Protein AF-A0A9D5UQN7-F1 (afdb_monomer)

Radius of gyration: 23.04 Å; Cα contacts (8 Å, |Δi|>4): 144; chains: 1; bounding box: 51×46×62 Å

Solvent-accessible surface area (backbone atoms only — not comparable to full-atom values): 11887 Å² total; per-residue (Å²): 112,70,65,61,55,50,52,52,53,60,74,71,47,85,71,94,65,58,68,69,58,52,49,49,53,50,51,52,49,52,50,53,48,49,49,49,45,48,69,44,52,60,46,52,75,45,35,59,70,60,66,56,68,44,77,77,35,54,65,56,48,54,38,29,61,76,12,62,46,58,54,50,99,79,76,68,64,64,52,64,35,55,68,77,40,61,60,72,91,49,73,66,30,56,51,48,25,50,51,46,47,64,52,51,50,47,49,52,52,49,38,58,76,69,52,72,42,82,44,70,72,55,38,58,80,47,38,39,64,54,50,51,54,53,52,50,55,36,50,77,53,57,23,46,43,55,39,74,79,56,38,74,92,75,54,68,55,89,82,44,56,72,70,55,37,54,50,51,51,49,33,70,74,65,64,84,56,37,58,61,76,77,57,61,52,68,44,37,83,72,62,68,81,77,79,66,96,75,82,69,86,129

Mean predicted aligned error: 6.55 Å

Sequence (202 aa):
MIFLKRLWAILWKPSPLALGTLLIVGFGGAFIFFLLFHFGFMTATNKMEICISCHEMSAVYKEYQESIHYTNRTGVRATCADCHVPHGKDIGDYIDKFIAKAKVGTKDIYHHLMGTYPTTEKFETVRYRLAQGILEEMRHRDSKECRFCHNFEAMNLEKQEKSAVNKHKRAMEKGDKTCVDCHSGIAHKLPDEPESSDGKTE

Foldseek 3Di:
DVVVVVVVCVVPDDDPDDPVVVCCCVVVVVVVCCCCCVVPVLVVCLDQCNQVVAPLCVQLVVLLCVFCQNDHPPPHHDGPCLQQAQDDDDPVSVVSNVVCCVPVVVVVVVCRVVCQQVDNVSSLVCVQVVLVVSLVVCVVVLVVSCCVPVPLVPDDLVPDDPVVSVVSVCCVVPVPDGPCVPPPQRRHDNRDDPDPPPPDDD

Secondary structure (DSSP, 8-state):
-HHHHHHHHHHTSPPSS-HHHHHHHHHHHHHHHHHIIIIIIIHHTTSHHHHTSSGGGHHHHHHHHHSTTTS-TT-----HHHHHS---SSHHHHHHHHHHIIIIIHHHHHHHHTTSS-SHHHHHHHHHHHHHHHHHHHHHTTTHHHHHHS-GGG--GGGS-HHHHHHHHHHHHH----GGGTSTTSSSPPPPPPPPTT----

pLDDT: mean 90.91, std 9.42, range [34.53, 97.5]

Structure (mmCIF, N/CA/C/O backbone):
data_AF-A0A9D5UQN7-F1
#
_entry.id   AF-A0A9D5UQN7-F1
#
loop_
_atom_site.group_PDB
_atom_site.id
_atom_site.type_symbol
_atom_site.label_atom_id
_atom_site.label_alt_id
_atom_site.label_comp_id
_atom_site.label_asym_id
_atom_site.label_entity_id
_atom_site.label_seq_id
_atom_site.pdbx_PDB_ins_code
_atom_site.Cartn_x
_atom_site.Cartn_y
_atom_site.Cartn_z
_atom_site.occupancy
_atom_site.B_iso_or_equiv
_atom_site.auth_seq_id
_atom_site.auth_comp_id
_atom_site.auth_asym_id
_atom_site.auth_atom_id
_atom_site.pdbx_PDB_model_num
ATOM 1 N N . MET A 1 1 ? 10.760 21.286 -34.232 1.00 62.75 1 MET A N 1
ATOM 2 C CA . MET A 1 1 ? 10.063 20.345 -35.151 1.00 62.75 1 MET A CA 1
ATOM 3 C C . MET A 1 1 ? 10.993 19.488 -36.019 1.00 62.75 1 MET A C 1
ATOM 5 O O . MET A 1 1 ? 10.740 18.296 -36.120 1.00 62.75 1 MET A O 1
ATOM 9 N N . ILE A 1 2 ? 12.057 20.028 -36.632 1.00 80.75 2 ILE A N 1
ATOM 10 C CA . ILE A 1 2 ? 12.967 19.258 -37.519 1.00 80.75 2 ILE A CA 1
ATOM 11 C C . ILE A 1 2 ? 13.671 18.098 -36.788 1.00 80.75 2 ILE A C 1
ATOM 13 O O . ILE A 1 2 ? 13.783 17.005 -37.333 1.00 80.75 2 ILE A O 1
ATOM 17 N N . PHE A 1 3 ? 14.085 18.312 -35.537 1.00 82.88 3 PHE A N 1
ATOM 18 C CA . PHE A 1 3 ? 14.740 17.293 -34.709 1.00 82.88 3 PHE A CA 1
ATOM 19 C C . PHE A 1 3 ? 13.840 16.072 -34.435 1.00 82.88 3 PHE A C 1
ATOM 21 O O . PHE A 1 3 ? 14.254 14.943 -34.672 1.00 82.88 3 PHE A O 1
ATOM 28 N N . LEU A 1 4 ? 12.576 16.300 -34.056 1.00 87.75 4 LEU A N 1
ATOM 29 C CA . LEU A 1 4 ? 11.579 15.241 -33.835 1.00 87.75 4 LEU A CA 1
ATOM 30 C C . LEU A 1 4 ? 11.291 14.440 -35.115 1.00 87.75 4 LEU A C 1
ATOM 32 O O . LEU A 1 4 ? 11.241 13.215 -35.072 1.00 87.75 4 LEU A O 1
ATOM 36 N N . LYS A 1 5 ? 11.174 15.116 -36.270 1.00 85.06 5 LYS A N 1
ATOM 37 C CA . LYS A 1 5 ? 10.981 14.449 -37.571 1.00 85.06 5 LYS A CA 1
ATOM 38 C C . LYS A 1 5 ? 12.181 13.579 -37.966 1.00 85.06 5 LYS A C 1
ATOM 40 O O . LYS A 1 5 ? 11.990 12.489 -38.496 1.00 85.06 5 LYS A O 1
ATOM 45 N N . ARG A 1 6 ? 13.411 14.035 -37.693 1.00 85.62 6 ARG A N 1
ATOM 46 C CA . ARG A 1 6 ? 14.638 13.258 -37.946 1.00 85.62 6 ARG A CA 1
ATOM 47 C C . ARG A 1 6 ? 14.743 12.039 -37.033 1.00 85.62 6 ARG A C 1
ATOM 49 O O . ARG A 1 6 ? 15.055 10.962 -37.524 1.00 85.62 6 ARG A O 1
ATOM 56 N N . LEU A 1 7 ? 14.440 12.189 -35.744 1.00 86.06 7 LEU A N 1
ATOM 57 C CA . LEU A 1 7 ? 14.442 11.076 -34.792 1.00 86.06 7 LEU A CA 1
ATOM 58 C C . LEU A 1 7 ? 13.412 10.004 -35.184 1.00 86.06 7 LEU A C 1
ATOM 60 O O . LEU A 1 7 ? 13.732 8.820 -35.217 1.00 86.06 7 LEU A O 1
ATOM 64 N N . TRP A 1 8 ? 12.206 10.432 -35.569 1.00 86.94 8 TRP A N 1
ATOM 65 C CA . TRP A 1 8 ? 11.150 9.546 -36.061 1.00 86.94 8 TRP A CA 1
ATOM 66 C C . TRP A 1 8 ? 11.577 8.773 -37.316 1.00 86.94 8 TRP A C 1
ATOM 68 O O . TRP A 1 8 ? 11.405 7.559 -37.386 1.00 86.94 8 TRP A O 1
ATOM 78 N N . ALA A 1 9 ? 12.199 9.455 -38.284 1.00 86.19 9 ALA A N 1
ATOM 79 C CA . ALA A 1 9 ? 12.702 8.821 -39.501 1.00 86.19 9 ALA A CA 1
ATOM 80 C C . ALA A 1 9 ? 13.827 7.807 -39.230 1.00 86.19 9 ALA A C 1
ATOM 82 O O . ALA A 1 9 ? 13.899 6.788 -39.910 1.00 86.19 9 ALA A O 1
ATOM 83 N N . ILE A 1 10 ? 14.691 8.061 -38.241 1.00 84.31 10 ILE A N 1
ATOM 84 C CA . ILE A 1 10 ? 15.755 7.130 -37.836 1.00 84.31 10 ILE A CA 1
ATOM 85 C C . ILE A 1 10 ? 15.163 5.873 -37.187 1.00 84.31 10 ILE A C 1
ATOM 87 O O . ILE A 1 10 ? 15.597 4.772 -37.510 1.00 84.31 10 ILE A O 1
ATOM 91 N N . LEU A 1 11 ? 14.158 6.026 -36.319 1.00 84.56 11 LEU A N 1
ATOM 92 C CA . LEU A 1 11 ? 13.532 4.913 -35.593 1.00 84.56 11 LEU A CA 1
ATOM 93 C C . LEU A 1 11 ? 12.766 3.940 -36.501 1.00 84.56 11 LEU A C 1
ATOM 95 O O . LEU A 1 11 ? 12.709 2.752 -36.205 1.00 84.56 11 LEU A O 1
ATOM 99 N N . TRP A 1 12 ? 12.186 4.437 -37.594 1.00 86.06 12 TRP A N 1
ATOM 100 C CA . TRP A 1 12 ? 11.375 3.637 -38.522 1.00 86.06 12 TRP A CA 1
ATOM 101 C C . TRP A 1 12 ? 12.142 3.168 -39.766 1.00 86.06 12 TRP A C 1
ATOM 103 O O . TRP A 1 12 ? 11.584 2.460 -40.606 1.00 86.06 12 TRP A O 1
ATOM 113 N N . LYS A 1 13 ? 13.418 3.546 -39.915 1.00 87.62 13 LYS A N 1
ATOM 114 C CA . LYS A 1 13 ? 14.256 3.064 -41.017 1.00 87.62 13 LYS A CA 1
ATOM 115 C C . LYS A 1 13 ? 14.651 1.602 -40.752 1.00 87.62 13 LYS A C 1
ATOM 117 O O . LYS A 1 13 ? 15.135 1.310 -39.659 1.00 87.62 13 LYS A O 1
ATOM 122 N N . PRO A 1 14 ? 14.498 0.683 -41.725 1.00 80.56 14 PRO A N 1
ATOM 123 C CA . PRO A 1 14 ? 14.884 -0.712 -41.540 1.00 80.56 14 PRO A CA 1
ATOM 124 C C . PRO A 1 14 ? 16.374 -0.823 -41.201 1.00 80.56 14 PRO A C 1
ATOM 126 O O . PRO A 1 14 ? 17.223 -0.173 -41.818 1.00 80.56 14 PRO A O 1
ATOM 129 N N . SER A 1 15 ? 16.675 -1.638 -40.192 1.00 83.00 15 SER A N 1
ATOM 130 C CA . SER A 1 15 ? 18.043 -1.867 -39.736 1.00 83.00 15 SER A CA 1
ATOM 131 C C . SER A 1 15 ? 18.804 -2.753 -40.729 1.00 83.00 15 SER A C 1
ATOM 133 O O . SER A 1 15 ? 18.226 -3.709 -41.245 1.00 83.00 15 SER A O 1
ATOM 135 N N . PRO A 1 16 ? 20.101 -2.494 -40.972 1.00 86.06 16 PRO A N 1
ATOM 136 C CA . PRO A 1 16 ? 20.943 -3.383 -41.770 1.00 86.06 16 PRO A CA 1
ATOM 137 C C . PRO A 1 16 ? 21.382 -4.654 -41.012 1.00 86.06 16 PRO A C 1
ATOM 139 O O . PRO A 1 16 ? 22.101 -5.475 -41.575 1.00 86.06 16 PRO A O 1
ATOM 142 N N . LEU A 1 17 ? 21.014 -4.813 -39.734 1.00 87.38 17 LEU A N 1
ATOM 143 C CA . LEU A 1 17 ? 21.412 -5.955 -38.903 1.00 87.38 17 LEU A CA 1
ATOM 144 C C . LEU A 1 17 ? 20.606 -7.222 -39.228 1.00 87.38 17 LEU A C 1
ATOM 146 O O . LEU A 1 17 ? 19.430 -7.155 -39.581 1.00 87.38 17 LEU A O 1
ATOM 150 N N . ALA A 1 18 ? 21.223 -8.391 -39.026 1.00 90.50 18 ALA A N 1
ATOM 151 C CA . ALA A 1 18 ? 20.535 -9.673 -39.140 1.00 90.50 18 ALA A CA 1
ATOM 152 C C . ALA A 1 18 ? 19.365 -9.766 -38.142 1.00 90.50 18 ALA A C 1
ATOM 154 O O . ALA A 1 18 ? 19.490 -9.372 -36.979 1.00 90.50 18 ALA A O 1
ATOM 155 N N . LEU A 1 19 ? 18.242 -10.351 -38.577 1.00 89.75 19 LEU A N 1
ATOM 156 C CA . LEU A 1 19 ? 17.030 -10.488 -37.758 1.00 89.75 19 LEU A CA 1
ATOM 157 C C . LEU A 1 19 ? 17.302 -11.199 -36.422 1.00 89.75 19 LEU A C 1
ATOM 159 O O . LEU A 1 19 ? 16.810 -10.762 -35.386 1.00 89.75 19 LEU A O 1
ATOM 163 N N . GLY A 1 20 ? 18.139 -12.242 -36.424 1.00 90.62 20 GLY A N 1
ATOM 164 C CA . GLY A 1 20 ? 18.536 -12.945 -35.199 1.00 90.62 20 GLY A CA 1
ATOM 165 C C . GLY A 1 20 ? 19.235 -12.031 -34.187 1.00 90.62 20 GLY A C 1
ATOM 166 O O . GLY A 1 20 ? 18.908 -12.063 -33.005 1.00 90.62 20 GLY A O 1
ATOM 167 N N . THR A 1 21 ? 20.130 -11.149 -34.645 1.00 91.94 21 THR A N 1
ATOM 168 C CA . THR A 1 21 ? 20.800 -10.160 -33.786 1.00 91.94 21 THR A CA 1
ATOM 169 C C . THR A 1 21 ? 19.799 -9.170 -33.194 1.00 91.94 21 THR A C 1
ATOM 171 O O . THR A 1 21 ? 19.862 -8.884 -32.001 1.00 91.94 21 THR A O 1
ATOM 174 N N . LEU A 1 22 ? 18.850 -8.677 -33.998 1.00 91.44 22 LEU A N 1
ATOM 175 C CA . LEU A 1 22 ? 17.807 -7.758 -33.528 1.00 91.44 22 LEU A CA 1
ATOM 176 C C . LEU A 1 22 ? 16.914 -8.402 -32.463 1.00 91.44 22 LEU A C 1
ATOM 178 O O . LEU A 1 22 ? 16.615 -7.765 -31.456 1.00 91.44 22 LEU A O 1
ATOM 182 N N . LEU A 1 23 ? 16.531 -9.666 -32.655 1.00 93.88 23 LEU A N 1
ATOM 183 C CA . LEU A 1 23 ? 15.718 -10.405 -31.690 1.00 93.88 23 LEU A CA 1
ATOM 184 C C . LEU A 1 23 ? 16.477 -10.668 -30.386 1.00 93.88 23 LEU A C 1
ATOM 186 O O . LEU A 1 23 ? 15.915 -10.460 -29.316 1.00 93.88 23 LEU A O 1
ATOM 190 N N . ILE A 1 24 ? 17.752 -11.062 -30.458 1.00 95.50 24 ILE A N 1
ATOM 191 C CA . ILE A 1 24 ? 18.578 -11.308 -29.267 1.00 95.50 24 ILE A CA 1
ATOM 192 C C . ILE A 1 24 ? 18.773 -10.017 -28.469 1.00 95.50 24 ILE A C 1
ATOM 194 O O . ILE A 1 24 ? 18.563 -10.009 -27.259 1.00 95.50 24 ILE A O 1
ATOM 198 N N . VAL A 1 25 ? 19.142 -8.919 -29.133 1.00 94.81 25 VAL A N 1
ATOM 199 C CA . VAL A 1 25 ? 19.349 -7.627 -28.463 1.00 94.81 25 VAL A CA 1
ATOM 200 C C . VAL A 1 25 ? 18.032 -7.083 -27.914 1.00 94.81 25 VAL A C 1
ATOM 202 O O . VAL A 1 25 ? 17.994 -6.622 -26.776 1.00 94.81 25 VAL A O 1
ATOM 205 N N . GLY A 1 26 ? 16.945 -7.168 -28.683 1.00 94.62 26 GLY A N 1
ATOM 206 C CA . GLY A 1 26 ? 15.626 -6.703 -28.260 1.00 94.62 26 GLY A CA 1
ATOM 207 C C . GLY A 1 26 ? 15.091 -7.483 -27.062 1.00 94.62 26 GLY A C 1
ATOM 208 O O . GLY A 1 26 ? 14.717 -6.883 -26.056 1.00 94.62 26 GLY A O 1
ATOM 209 N N . PHE A 1 27 ? 15.106 -8.816 -27.130 1.00 96.62 27 PHE A N 1
ATOM 210 C CA . PHE A 1 27 ? 14.635 -9.666 -26.038 1.00 96.62 27 PHE A CA 1
ATOM 211 C C . PHE A 1 27 ? 15.553 -9.584 -24.815 1.00 96.62 27 PHE A C 1
ATOM 213 O O . PHE A 1 27 ? 15.068 -9.437 -23.697 1.00 96.62 27 PHE A O 1
ATOM 220 N N . GLY A 1 28 ? 16.873 -9.604 -25.017 1.00 97.50 28 GLY A N 1
ATOM 221 C CA . GLY A 1 28 ? 17.848 -9.439 -23.939 1.00 97.50 28 GLY A CA 1
ATOM 222 C C . GLY A 1 28 ? 17.700 -8.091 -23.232 1.00 97.50 28 GLY A C 1
ATOM 223 O O . GLY A 1 28 ? 17.658 -8.038 -22.005 1.00 97.50 28 GLY A O 1
ATOM 224 N N . GLY A 1 29 ? 17.532 -7.009 -23.995 1.00 97.31 29 GLY A N 1
ATOM 225 C CA . GLY A 1 29 ? 17.269 -5.676 -23.457 1.00 97.31 29 GLY A CA 1
ATOM 226 C C . GLY A 1 29 ? 15.950 -5.601 -22.687 1.00 97.31 29 GLY A C 1
ATOM 227 O O . GLY A 1 29 ? 15.928 -5.090 -21.569 1.00 97.31 29 GLY A O 1
ATOM 228 N N . ALA A 1 30 ? 14.865 -6.157 -23.235 1.00 96.44 30 ALA A N 1
ATOM 229 C CA . ALA A 1 30 ? 13.566 -6.206 -22.564 1.00 96.44 30 ALA A CA 1
ATOM 230 C C . ALA A 1 30 ? 13.612 -7.025 -21.265 1.00 96.44 30 ALA A C 1
ATOM 232 O O . ALA A 1 30 ? 13.038 -6.616 -20.258 1.00 96.44 30 ALA A O 1
ATOM 233 N N . PHE A 1 31 ? 14.332 -8.147 -21.261 1.00 96.75 31 PHE A N 1
ATOM 234 C CA . PHE A 1 31 ? 14.513 -8.981 -20.078 1.00 96.75 31 PHE A CA 1
ATOM 235 C C . PHE A 1 31 ? 15.307 -8.256 -18.985 1.00 96.75 31 PHE A C 1
ATOM 237 O O . PHE A 1 31 ? 14.865 -8.204 -17.839 1.00 96.75 31 PHE A O 1
ATOM 244 N N . ILE A 1 32 ? 16.434 -7.625 -19.335 1.00 97.06 32 ILE A N 1
ATOM 245 C CA . ILE A 1 32 ? 17.222 -6.816 -18.392 1.00 97.06 32 ILE A CA 1
ATOM 246 C C . ILE A 1 32 ? 16.378 -5.665 -17.841 1.00 97.06 32 ILE A C 1
ATOM 248 O O . ILE A 1 32 ? 16.358 -5.443 -16.630 1.00 97.06 32 ILE A O 1
ATOM 252 N N . PHE A 1 33 ? 15.649 -4.959 -18.708 1.00 96.12 33 PHE A N 1
ATOM 253 C CA . PHE A 1 33 ? 14.737 -3.901 -18.287 1.00 96.12 33 PHE A CA 1
ATOM 254 C C . PHE A 1 33 ? 13.697 -4.429 -17.300 1.00 96.12 33 PHE A C 1
ATOM 256 O O . PHE A 1 33 ? 13.523 -3.839 -16.238 1.00 96.12 33 PHE A O 1
ATOM 263 N N . PHE A 1 34 ? 13.045 -5.552 -17.608 1.00 93.75 34 PHE A N 1
ATOM 264 C CA . PHE A 1 34 ? 12.058 -6.158 -16.723 1.00 93.75 34 PHE A CA 1
ATOM 265 C C . PHE A 1 34 ? 12.657 -6.508 -15.359 1.00 93.75 34 PHE A C 1
ATOM 267 O O . PHE A 1 34 ? 12.051 -6.191 -14.338 1.00 93.75 34 PHE A O 1
ATOM 274 N N . LEU A 1 35 ? 13.859 -7.092 -15.317 1.00 94.69 35 LEU A N 1
ATOM 275 C CA . LEU A 1 35 ? 14.531 -7.411 -14.057 1.00 94.69 35 LEU A CA 1
ATOM 276 C C . LEU A 1 35 ? 14.804 -6.155 -13.222 1.00 94.69 35 LEU A C 1
ATOM 278 O O . LEU A 1 35 ? 14.440 -6.106 -12.047 1.00 94.69 35 LEU A O 1
ATOM 282 N N . LEU A 1 36 ? 15.402 -5.127 -13.829 1.00 95.94 36 LEU A N 1
ATOM 283 C CA . LEU A 1 36 ? 15.716 -3.868 -13.146 1.00 95.94 36 LEU A CA 1
ATOM 284 C C . LEU A 1 36 ? 14.449 -3.138 -12.693 1.00 95.94 36 LEU A C 1
ATOM 286 O O . LEU A 1 36 ? 14.378 -2.622 -11.577 1.00 95.94 36 LEU A O 1
ATOM 290 N N . PHE A 1 37 ? 13.429 -3.113 -13.543 1.00 93.56 37 PHE A N 1
ATOM 291 C CA . PHE A 1 37 ? 12.171 -2.452 -13.250 1.00 93.56 37 PHE A CA 1
ATOM 292 C C . PHE A 1 37 ? 11.393 -3.183 -12.149 1.00 93.56 37 PHE A C 1
ATOM 294 O O . PHE A 1 37 ? 10.953 -2.562 -11.185 1.00 93.56 37 PHE A O 1
ATOM 301 N N . HIS A 1 38 ? 11.243 -4.503 -12.240 1.00 91.00 38 HIS A N 1
ATOM 302 C CA . HIS A 1 38 ? 10.455 -5.271 -11.281 1.00 91.00 38 HIS A CA 1
ATOM 303 C C . HIS A 1 38 ? 11.180 -5.466 -9.940 1.00 91.00 38 HIS A C 1
ATOM 305 O O . HIS A 1 38 ? 10.675 -5.072 -8.883 1.00 91.00 38 HIS A O 1
ATOM 311 N N . PHE A 1 39 ? 12.377 -6.052 -9.968 1.00 90.06 39 PHE A N 1
ATOM 312 C CA . PHE A 1 39 ? 13.119 -6.382 -8.748 1.00 90.06 39 PHE A CA 1
ATOM 313 C C . PHE A 1 39 ? 13.848 -5.174 -8.159 1.00 90.06 39 PHE A C 1
ATOM 315 O O . PHE A 1 39 ? 14.040 -5.110 -6.948 1.00 90.06 39 PHE A O 1
ATOM 322 N N . GLY A 1 40 ? 14.209 -4.190 -8.985 1.00 92.44 40 GLY A N 1
ATOM 323 C CA . GLY A 1 40 ? 14.750 -2.917 -8.516 1.00 92.44 40 GLY A CA 1
ATOM 324 C C . GLY A 1 40 ? 13.636 -1.948 -8.131 1.00 92.44 40 GLY A C 1
ATOM 325 O O . GLY A 1 40 ? 13.328 -1.778 -6.953 1.00 92.44 40 GLY A O 1
ATOM 326 N N . PHE A 1 41 ? 13.015 -1.308 -9.122 1.00 92.31 41 PHE A N 1
ATOM 327 C CA . PHE A 1 41 ? 12.115 -0.170 -8.900 1.00 92.31 41 PHE A CA 1
ATOM 328 C C . PHE A 1 41 ? 10.798 -0.538 -8.189 1.00 92.31 41 PHE A C 1
ATOM 330 O O . PHE A 1 41 ? 10.459 0.040 -7.152 1.00 92.31 41 PHE A O 1
ATOM 337 N N . MET A 1 42 ? 10.051 -1.518 -8.701 1.00 92.00 42 MET A N 1
ATOM 338 C CA . MET A 1 42 ? 8.731 -1.881 -8.160 1.00 92.00 42 MET A CA 1
ATOM 339 C C . MET A 1 42 ? 8.811 -2.489 -6.757 1.00 92.00 42 MET A C 1
ATOM 341 O O . MET A 1 42 ? 7.872 -2.350 -5.972 1.00 92.00 42 MET A O 1
ATOM 345 N N . THR A 1 43 ? 9.917 -3.162 -6.441 1.00 91.31 43 THR A N 1
ATOM 346 C CA . THR A 1 43 ? 10.162 -3.722 -5.107 1.00 91.31 43 THR A CA 1
ATOM 347 C C . THR A 1 43 ? 10.669 -2.651 -4.144 1.00 91.31 43 THR A C 1
ATOM 349 O O . THR A 1 43 ? 10.185 -2.577 -3.019 1.00 91.31 43 THR A O 1
ATOM 352 N N . ALA A 1 44 ? 11.580 -1.768 -4.573 1.00 93.12 44 ALA A N 1
ATOM 353 C CA . ALA A 1 44 ? 12.071 -0.675 -3.733 1.00 93.12 44 ALA A CA 1
ATOM 354 C C . ALA A 1 44 ? 10.945 0.273 -3.294 1.00 93.12 44 ALA A C 1
ATOM 356 O O . ALA A 1 44 ? 10.848 0.605 -2.119 1.00 93.12 44 ALA A O 1
ATOM 357 N N . THR A 1 45 ? 10.043 0.637 -4.208 1.00 93.38 45 THR A N 1
ATOM 358 C CA . THR A 1 45 ? 8.897 1.526 -3.924 1.00 93.38 45 THR A CA 1
ATOM 359 C C . THR A 1 45 ? 7.773 0.872 -3.109 1.00 93.38 45 THR A C 1
ATOM 361 O O . THR A 1 45 ? 6.742 1.499 -2.881 1.00 93.38 45 THR A O 1
ATOM 364 N N . ASN A 1 46 ? 7.923 -0.393 -2.709 1.00 94.31 46 ASN A N 1
ATOM 365 C CA . ASN A 1 46 ? 7.042 -1.077 -1.757 1.00 94.31 46 ASN A CA 1
ATOM 366 C C . ASN A 1 46 ? 7.638 -1.147 -0.347 1.00 94.31 46 ASN A C 1
ATOM 368 O O . ASN A 1 46 ? 6.972 -1.615 0.571 1.00 94.31 46 ASN A O 1
ATOM 372 N N . LYS A 1 47 ? 8.899 -0.746 -0.175 1.00 95.00 47 LYS A N 1
ATOM 373 C CA . LYS A 1 47 ? 9.569 -0.857 1.112 1.00 95.00 47 LYS A CA 1
ATOM 374 C C . LYS A 1 47 ? 9.024 0.164 2.104 1.00 95.00 47 LYS A C 1
ATOM 376 O O . LYS A 1 47 ? 8.739 1.307 1.742 1.00 95.00 47 LYS A O 1
ATOM 381 N N . MET A 1 48 ? 8.954 -0.256 3.363 1.00 94.88 48 MET A N 1
ATOM 382 C CA . MET A 1 48 ? 8.485 0.552 4.485 1.00 94.88 48 MET A CA 1
ATOM 383 C C . MET A 1 48 ? 9.208 1.903 4.555 1.00 94.88 48 MET A C 1
ATOM 385 O O . MET A 1 48 ? 8.560 2.926 4.742 1.00 94.88 48 MET A O 1
ATOM 389 N N . GLU A 1 49 ? 10.525 1.918 4.331 1.00 95.25 49 GLU A N 1
ATOM 390 C CA . GLU A 1 49 ? 11.378 3.109 4.407 1.00 95.25 49 GLU A CA 1
ATOM 391 C C . GLU A 1 49 ? 10.998 4.181 3.381 1.00 95.25 49 GLU A C 1
ATOM 393 O O . GLU A 1 49 ? 11.121 5.367 3.671 1.00 95.25 49 GLU A O 1
ATOM 398 N N . ILE A 1 50 ? 10.511 3.777 2.202 1.00 94.19 50 ILE A N 1
ATOM 399 C CA . ILE A 1 50 ? 10.017 4.711 1.183 1.00 94.19 50 ILE A CA 1
ATOM 400 C C . ILE A 1 50 ? 8.639 5.240 1.572 1.00 94.19 50 ILE A C 1
ATOM 402 O O . ILE A 1 50 ? 8.358 6.417 1.384 1.00 94.19 50 ILE A O 1
ATOM 406 N N . CYS A 1 51 ? 7.777 4.401 2.150 1.00 94.81 51 CYS A N 1
ATOM 407 C CA . CYS A 1 51 ? 6.465 4.853 2.602 1.00 94.81 51 CYS A CA 1
ATOM 408 C C . CYS A 1 51 ? 6.576 5.915 3.706 1.00 94.81 51 CYS A C 1
ATOM 410 O O . CYS A 1 51 ? 5.787 6.845 3.710 1.00 94.81 51 CYS A O 1
ATOM 412 N N . ILE A 1 52 ? 7.557 5.829 4.610 1.00 95.69 52 ILE A N 1
ATOM 413 C CA . ILE A 1 52 ? 7.719 6.793 5.722 1.00 95.69 52 ILE A CA 1
ATOM 414 C C . ILE A 1 52 ? 8.763 7.877 5.472 1.00 95.69 52 ILE A C 1
ATOM 416 O O . ILE A 1 52 ? 9.100 8.616 6.395 1.00 95.69 52 ILE A O 1
ATOM 420 N N . SER A 1 53 ? 9.298 7.991 4.254 1.00 94.81 53 SER A N 1
ATOM 421 C CA . SER A 1 53 ? 10.322 9.001 3.968 1.00 94.81 53 SER A CA 1
ATOM 422 C C . SER A 1 53 ? 9.774 10.431 3.944 1.00 94.81 53 SER A C 1
ATOM 424 O O . SER A 1 53 ? 10.550 11.379 4.021 1.00 94.81 53 SER A O 1
ATOM 426 N N . CYS A 1 54 ? 8.455 10.593 3.824 1.00 94.25 54 CYS A N 1
ATOM 427 C CA . CYS A 1 54 ? 7.773 11.884 3.776 1.00 94.25 54 CYS A CA 1
ATOM 428 C C . CYS A 1 54 ? 7.115 12.204 5.129 1.00 94.25 54 CYS A C 1
ATOM 430 O O . CYS A 1 54 ? 6.579 11.318 5.801 1.00 94.25 54 CYS A O 1
ATOM 432 N N . HIS A 1 55 ? 7.138 13.475 5.544 1.00 94.06 55 HIS A N 1
ATOM 433 C CA . HIS A 1 55 ? 6.669 13.889 6.874 1.00 94.06 55 HIS A CA 1
ATOM 434 C C . HIS A 1 55 ? 5.158 13.708 7.058 1.00 94.06 55 HIS A C 1
ATOM 436 O O . HIS A 1 55 ? 4.707 13.513 8.189 1.00 94.06 55 HIS A O 1
ATOM 442 N N . GLU A 1 56 ? 4.382 13.705 5.971 1.00 94.31 56 GLU A N 1
ATOM 443 C CA . GLU A 1 56 ? 2.937 13.463 5.969 1.00 94.31 56 GLU A CA 1
ATOM 444 C C . GLU A 1 56 ? 2.587 12.092 6.566 1.00 94.31 56 GLU A C 1
ATOM 446 O O . GLU A 1 56 ? 1.532 11.929 7.175 1.00 94.31 56 GLU A O 1
ATOM 451 N N . MET A 1 57 ? 3.490 11.113 6.452 1.00 95.06 57 MET A N 1
ATOM 452 C CA . MET A 1 57 ? 3.267 9.748 6.936 1.00 95.06 57 MET A CA 1
ATOM 453 C C . MET A 1 57 ? 3.623 9.561 8.417 1.00 95.06 57 MET A C 1
ATOM 455 O O . MET A 1 57 ? 3.373 8.502 8.989 1.00 95.06 57 MET A O 1
ATOM 459 N N . SER A 1 58 ? 4.175 10.581 9.079 1.00 92.88 58 SER A N 1
ATOM 460 C CA . SER A 1 58 ? 4.666 10.473 10.460 1.00 92.88 58 SER A CA 1
ATOM 461 C C . SER A 1 58 ? 3.573 10.147 11.486 1.00 92.88 58 SER A C 1
ATOM 463 O O . SER A 1 58 ? 3.805 9.340 12.386 1.00 92.88 58 SER A O 1
ATOM 465 N N . ALA A 1 59 ? 2.384 10.745 11.357 1.00 92.75 59 ALA A N 1
ATOM 466 C CA . ALA A 1 59 ? 1.268 10.510 12.273 1.00 92.75 59 ALA A CA 1
ATOM 467 C C . ALA A 1 59 ? 0.688 9.100 12.094 1.00 92.75 59 ALA A C 1
ATOM 469 O O . ALA A 1 59 ? 0.605 8.337 13.054 1.00 92.75 59 ALA A O 1
ATOM 470 N N . VAL A 1 60 ? 0.387 8.717 10.850 1.00 95.06 60 VAL A N 1
ATOM 471 C CA . VAL A 1 60 ? -0.153 7.387 10.524 1.00 95.06 60 VAL A CA 1
ATOM 472 C C . VAL A 1 60 ? 0.846 6.267 10.819 1.00 95.06 60 VAL A C 1
ATOM 474 O O . VAL A 1 60 ? 0.438 5.174 11.209 1.00 95.06 60 VAL A O 1
ATOM 477 N N . TYR A 1 61 ? 2.153 6.528 10.706 1.00 96.38 61 TYR A N 1
ATOM 478 C CA . TYR A 1 61 ? 3.176 5.552 11.073 1.00 96.38 61 TYR A CA 1
ATOM 479 C C . TYR A 1 61 ? 3.179 5.258 12.575 1.00 96.38 61 TYR A C 1
ATOM 481 O O . TYR A 1 61 ? 3.243 4.091 12.949 1.00 96.38 61 TYR A O 1
ATOM 489 N N . LYS A 1 62 ? 3.049 6.281 13.432 1.00 96.19 62 LYS A N 1
ATOM 490 C CA . LYS A 1 62 ? 2.943 6.078 14.888 1.00 96.19 62 LYS A CA 1
ATOM 491 C C . LYS A 1 62 ? 1.744 5.205 15.245 1.00 96.19 62 LYS A C 1
ATOM 493 O O . LYS A 1 62 ? 1.888 4.255 16.000 1.00 96.19 62 LYS A O 1
ATOM 498 N N . GLU A 1 63 ? 0.591 5.473 14.639 1.00 96.12 63 GLU A N 1
ATOM 499 C CA . GLU A 1 63 ? -0.609 4.657 14.854 1.00 96.12 63 GLU A CA 1
ATOM 500 C C . GLU A 1 63 ? -0.411 3.211 14.378 1.00 96.12 63 GLU A C 1
ATOM 502 O O . GLU A 1 63 ? -0.772 2.265 15.077 1.00 96.12 63 GLU A O 1
ATOM 507 N N . TYR A 1 64 ? 0.248 3.016 13.230 1.00 96.94 64 TYR A N 1
ATOM 508 C CA . TYR A 1 64 ? 0.584 1.676 12.753 1.00 96.94 64 TYR A CA 1
ATOM 509 C C . TYR A 1 64 ? 1.483 0.925 13.744 1.00 96.94 64 TYR A C 1
ATOM 511 O O . TYR A 1 64 ? 1.264 -0.268 13.960 1.00 96.94 64 TYR A O 1
ATOM 519 N N . GLN A 1 65 ? 2.441 1.601 14.386 1.00 96.62 65 GLN A N 1
ATOM 520 C CA . GLN A 1 65 ? 3.318 0.990 15.393 1.00 96.62 65 GLN A CA 1
ATOM 521 C C . GLN A 1 65 ? 2.562 0.470 16.624 1.00 96.62 65 GLN A C 1
ATOM 523 O O . GLN A 1 65 ? 3.017 -0.475 17.271 1.00 96.62 65 GLN A O 1
ATOM 528 N N . GLU A 1 66 ? 1.400 1.043 16.926 1.00 95.50 66 G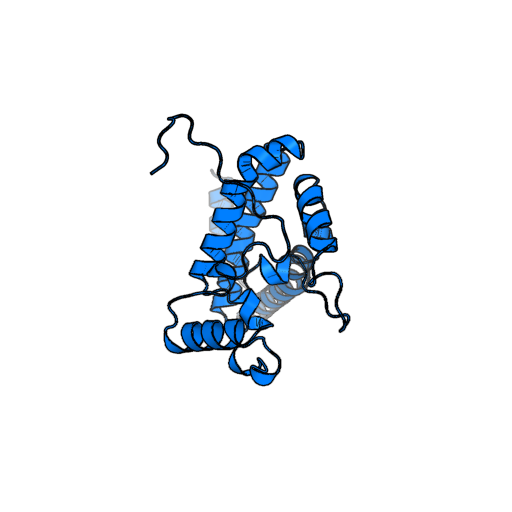LU A N 1
ATOM 529 C CA . GLU A 1 66 ? 0.519 0.604 18.013 1.00 95.50 66 GLU A CA 1
ATOM 530 C C . GLU A 1 66 ? -0.414 -0.547 17.590 1.00 95.50 66 GLU A C 1
ATOM 532 O O . GLU A 1 66 ? -1.073 -1.165 18.426 1.00 95.50 66 GLU A O 1
ATOM 537 N N . SER A 1 67 ? -0.454 -0.881 16.297 1.00 95.50 67 SER A N 1
ATOM 538 C CA . SER A 1 67 ? -1.343 -1.905 15.752 1.00 95.50 67 SER A CA 1
ATOM 539 C C . SER A 1 67 ? -0.808 -3.335 15.899 1.00 95.50 67 SER A C 1
ATOM 541 O O . SER A 1 67 ? 0.399 -3.600 15.961 1.00 95.50 67 SER A O 1
ATOM 543 N N . ILE A 1 68 ? -1.728 -4.301 15.811 1.00 95.00 68 ILE A N 1
ATOM 544 C CA . ILE A 1 68 ? -1.405 -5.738 15.767 1.00 95.00 68 ILE A CA 1
ATOM 545 C C . ILE A 1 68 ? -0.578 -6.131 14.533 1.00 95.00 68 ILE A C 1
ATOM 547 O O . ILE A 1 68 ? 0.100 -7.159 14.538 1.00 95.00 68 ILE A O 1
ATOM 551 N N . HIS A 1 69 ? -0.610 -5.326 13.467 1.00 95.88 69 HIS A N 1
ATOM 552 C CA . HIS A 1 69 ? 0.160 -5.598 12.252 1.00 95.88 69 HIS A CA 1
ATOM 553 C C . HIS A 1 69 ? 1.634 -5.207 12.403 1.00 95.88 69 HIS A C 1
ATOM 555 O O . HIS A 1 69 ? 2.475 -5.736 11.676 1.00 95.88 69 HIS A O 1
ATOM 561 N N . TYR A 1 70 ? 1.957 -4.367 13.394 1.00 96.31 70 TYR A N 1
ATOM 562 C CA . TYR A 1 70 ? 3.330 -4.042 13.762 1.00 96.31 70 TYR A CA 1
ATOM 563 C C . TYR A 1 70 ? 3.880 -4.952 14.865 1.00 96.31 70 TYR A C 1
ATOM 565 O O . TYR A 1 70 ? 4.991 -5.475 14.736 1.00 96.31 70 TYR A O 1
ATOM 573 N N . THR A 1 71 ? 3.115 -5.185 15.936 1.00 94.81 71 THR A N 1
ATOM 574 C CA . THR A 1 71 ? 3.530 -6.061 17.043 1.00 94.81 71 THR A CA 1
ATOM 575 C C . THR A 1 71 ? 2.490 -7.145 17.284 1.00 94.81 71 THR A C 1
ATOM 577 O O . THR A 1 71 ? 1.368 -6.874 17.701 1.00 94.81 71 THR A O 1
ATOM 580 N N . ASN A 1 72 ? 2.875 -8.401 17.062 1.00 94.12 72 ASN A N 1
ATOM 581 C CA . ASN A 1 72 ? 2.021 -9.560 17.307 1.00 94.12 72 ASN A CA 1
ATOM 582 C C . ASN A 1 72 ? 2.814 -10.764 17.806 1.00 94.12 72 ASN A C 1
ATOM 584 O O . ASN A 1 72 ? 4.036 -10.839 17.704 1.00 94.12 72 ASN A O 1
ATOM 588 N N . ARG A 1 73 ? 2.064 -11.758 18.285 1.00 94.56 73 ARG A N 1
ATOM 589 C CA . ARG A 1 73 ? 2.574 -13.009 18.856 1.00 94.56 73 ARG A CA 1
ATOM 590 C C . ARG A 1 73 ? 3.394 -1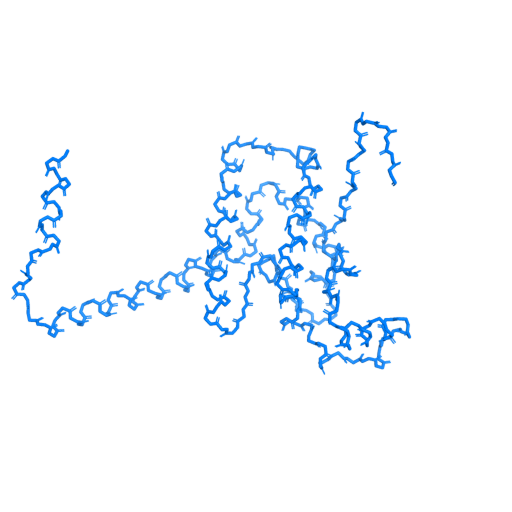3.888 17.901 1.00 94.56 73 ARG A C 1
ATOM 592 O O . ARG A 1 73 ? 4.018 -14.830 18.369 1.00 94.56 73 ARG A O 1
ATOM 599 N N . THR A 1 74 ? 3.335 -13.651 16.589 1.00 93.44 74 THR A N 1
ATOM 600 C CA . THR A 1 74 ? 3.989 -14.503 15.575 1.00 93.44 74 THR A CA 1
ATOM 601 C C . THR A 1 74 ? 5.243 -13.886 14.961 1.00 93.44 74 THR A C 1
ATOM 603 O O . THR A 1 74 ? 5.980 -14.587 14.278 1.00 93.44 74 THR A O 1
ATOM 606 N N . GLY A 1 75 ? 5.494 -12.591 15.184 1.00 93.31 75 GLY A N 1
ATOM 607 C CA . GLY A 1 75 ? 6.645 -11.878 14.617 1.00 93.31 75 GLY A CA 1
ATOM 608 C C . GLY A 1 75 ? 6.534 -11.536 13.124 1.00 93.31 75 GLY A C 1
ATOM 609 O O . GLY A 1 75 ? 7.458 -10.943 12.574 1.00 93.31 75 GLY A O 1
ATOM 610 N N . VAL A 1 76 ? 5.418 -11.867 12.466 1.00 93.94 76 VAL A N 1
ATOM 611 C CA . VAL A 1 76 ? 5.150 -11.509 11.063 1.00 93.94 76 VAL A CA 1
ATOM 612 C C . VAL A 1 76 ? 4.584 -10.096 11.001 1.00 93.94 76 VAL A C 1
ATOM 614 O O . VAL A 1 76 ? 3.624 -9.803 11.704 1.00 93.94 76 VAL A O 1
ATOM 617 N N . ARG A 1 77 ? 5.134 -9.221 10.157 1.00 94.56 77 ARG A N 1
ATOM 618 C CA . ARG A 1 77 ? 4.652 -7.839 10.002 1.00 94.56 77 ARG A CA 1
ATOM 619 C C . ARG A 1 77 ? 4.067 -7.616 8.619 1.00 94.56 77 ARG A C 1
ATOM 621 O O . ARG A 1 77 ? 4.727 -7.933 7.634 1.00 94.56 77 ARG A O 1
ATOM 628 N N . ALA A 1 78 ? 2.874 -7.032 8.572 1.00 95.38 78 ALA A N 1
ATOM 629 C CA . ALA A 1 78 ? 2.312 -6.481 7.345 1.00 95.38 78 ALA A CA 1
ATOM 630 C C . ALA A 1 78 ? 2.708 -5.005 7.259 1.00 95.38 78 ALA A C 1
ATOM 632 O O . ALA A 1 78 ? 2.362 -4.219 8.134 1.00 95.38 78 ALA A O 1
ATOM 633 N N . THR A 1 79 ? 3.464 -4.642 6.233 1.00 95.44 79 THR A N 1
ATOM 634 C CA . THR A 1 79 ? 3.944 -3.281 5.972 1.00 95.44 79 THR A CA 1
ATOM 635 C C . THR A 1 79 ? 2.892 -2.439 5.246 1.00 95.44 79 THR A C 1
ATOM 637 O O . THR A 1 79 ? 1.853 -2.944 4.824 1.00 95.44 79 THR A O 1
ATOM 640 N N . CYS A 1 80 ? 3.164 -1.144 5.042 1.00 95.81 80 CYS A N 1
ATOM 641 C CA . CYS A 1 80 ? 2.254 -0.247 4.320 1.00 95.81 80 CYS A CA 1
ATOM 642 C C . CYS A 1 80 ? 1.813 -0.809 2.963 1.00 95.81 80 CYS A C 1
ATOM 644 O O . CYS A 1 80 ? 0.628 -0.778 2.642 1.00 95.81 80 CYS A O 1
ATOM 646 N N . ALA A 1 81 ? 2.754 -1.335 2.172 1.00 95.31 81 ALA A N 1
ATOM 647 C CA . ALA A 1 81 ? 2.457 -1.837 0.835 1.00 95.31 81 ALA A CA 1
ATOM 648 C C . ALA A 1 81 ? 1.602 -3.111 0.853 1.00 95.31 81 ALA A C 1
ATOM 650 O O . ALA A 1 81 ? 0.849 -3.329 -0.088 1.00 95.31 81 ALA A O 1
ATOM 651 N N . ASP A 1 82 ? 1.667 -3.907 1.922 1.00 95.38 82 ASP A N 1
ATOM 652 C CA . ASP A 1 82 ? 0.867 -5.129 2.046 1.00 95.38 82 ASP A CA 1
ATOM 653 C C . ASP A 1 82 ? -0.630 -4.825 2.206 1.00 95.38 82 ASP A C 1
ATOM 655 O O . ASP A 1 82 ? -1.451 -5.693 1.930 1.00 95.38 82 ASP A O 1
ATOM 659 N N . CYS A 1 83 ? -0.996 -3.601 2.606 1.00 94.50 83 CYS A N 1
ATOM 660 C CA . CYS A 1 83 ? -2.390 -3.164 2.727 1.00 94.50 83 CYS A CA 1
ATOM 661 C C . CYS A 1 83 ? -2.789 -2.105 1.685 1.00 94.50 83 CYS A C 1
ATOM 663 O O . CYS A 1 83 ? -3.920 -2.112 1.210 1.00 94.50 83 CYS A O 1
ATOM 665 N N . HIS A 1 84 ? -1.892 -1.173 1.345 1.00 94.62 84 HIS A N 1
ATOM 666 C CA . HIS A 1 84 ? -2.208 -0.012 0.500 1.00 94.62 84 HIS A CA 1
ATOM 667 C C . HIS A 1 84 ? -1.862 -0.186 -0.982 1.00 94.62 84 HIS A C 1
ATOM 669 O O . HIS A 1 84 ? -2.242 0.660 -1.793 1.00 94.62 84 HIS A O 1
ATOM 675 N N . VAL A 1 85 ? -1.121 -1.231 -1.356 1.00 94.06 85 VAL A N 1
ATOM 676 C CA . VAL A 1 85 ? -0.730 -1.473 -2.747 1.00 94.06 85 VAL A CA 1
ATOM 677 C C . VAL A 1 85 ? -1.356 -2.786 -3.208 1.00 94.06 85 VAL A C 1
ATOM 679 O O . VAL A 1 85 ? -1.073 -3.809 -2.590 1.00 94.06 85 VAL A O 1
ATOM 682 N N . PRO A 1 86 ? -2.114 -2.797 -4.321 1.00 91.94 86 PRO A N 1
ATOM 683 C CA . PRO A 1 86 ? -2.638 -4.032 -4.881 1.00 91.94 86 PRO A CA 1
ATOM 684 C C . PRO A 1 86 ? -1.533 -5.065 -5.083 1.00 91.94 86 PRO A C 1
ATOM 686 O O . PRO A 1 86 ? -0.458 -4.772 -5.619 1.00 91.94 86 PRO A O 1
ATOM 689 N N . HIS A 1 87 ? -1.793 -6.285 -4.630 1.00 87.31 87 HIS A N 1
ATOM 690 C CA . HIS A 1 87 ? -0.923 -7.428 -4.846 1.00 87.31 87 HIS A CA 1
ATOM 691 C C . HIS A 1 87 ? -1.748 -8.708 -4.961 1.00 87.31 87 HIS A C 1
ATOM 693 O O . HIS A 1 87 ? -2.922 -8.769 -4.592 1.00 87.31 87 HIS A O 1
ATOM 699 N N . GLY A 1 88 ? -1.135 -9.722 -5.560 1.00 82.50 88 GLY A N 1
ATOM 700 C CA . GLY A 1 88 ? -1.784 -10.989 -5.828 1.00 82.50 88 GLY A CA 1
ATOM 701 C C . GLY A 1 88 ? -0.967 -11.842 -6.784 1.00 82.50 88 GLY A C 1
ATOM 702 O O . GLY A 1 88 ? 0.222 -11.595 -7.001 1.00 82.50 88 GLY A O 1
ATOM 703 N N . LYS A 1 89 ? -1.600 -12.895 -7.296 1.00 79.62 89 LYS A N 1
ATOM 704 C CA . LYS A 1 89 ? -0.928 -13.943 -8.076 1.00 79.62 89 LYS A CA 1
ATOM 705 C C . LYS A 1 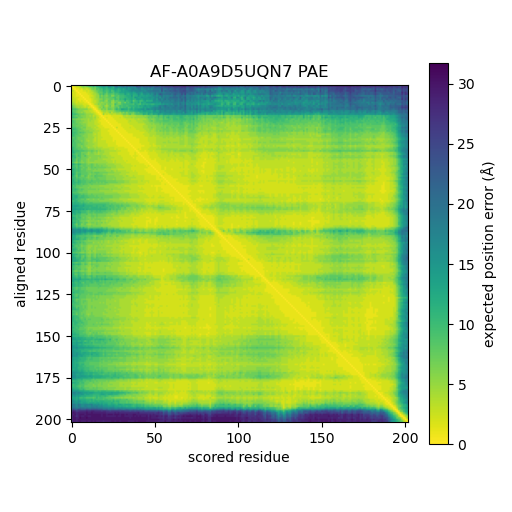89 ? -1.141 -13.784 -9.580 1.00 79.62 89 LYS A C 1
ATOM 707 O O . LYS A 1 89 ? -0.377 -14.358 -10.352 1.00 79.62 89 LYS A O 1
ATOM 712 N N . ASP A 1 90 ? -2.137 -12.997 -9.980 1.00 88.44 90 ASP A N 1
ATOM 713 C CA . ASP A 1 90 ? -2.575 -12.913 -11.367 1.00 88.44 90 ASP A CA 1
ATOM 714 C C . ASP A 1 90 ? -2.003 -11.681 -12.072 1.00 88.44 90 ASP A C 1
ATOM 716 O O . ASP A 1 90 ? -1.631 -10.680 -11.455 1.00 88.44 90 ASP A O 1
ATOM 720 N N . ILE A 1 91 ? -1.974 -11.725 -13.405 1.00 89.69 91 ILE A N 1
ATOM 721 C CA . ILE A 1 91 ? -1.490 -10.602 -14.219 1.00 89.69 91 ILE A CA 1
ATOM 722 C C . ILE A 1 91 ? -2.326 -9.329 -14.016 1.00 89.69 91 ILE A C 1
ATOM 724 O O . ILE A 1 91 ? -1.782 -8.228 -14.079 1.00 89.69 91 ILE A O 1
ATOM 728 N N . GLY A 1 92 ? -3.623 -9.477 -13.722 1.00 90.81 92 GLY A N 1
ATOM 729 C CA . GLY A 1 92 ? -4.508 -8.360 -13.389 1.00 90.81 92 GLY A CA 1
ATOM 730 C C . GLY A 1 92 ? -4.031 -7.603 -12.150 1.00 90.81 92 GLY A C 1
ATOM 731 O O . GLY A 1 92 ? -3.889 -6.388 -12.200 1.00 90.81 92 GLY A O 1
ATOM 732 N N . ASP A 1 93 ? -3.636 -8.319 -11.095 1.00 89.69 93 ASP A N 1
ATOM 733 C CA . ASP A 1 93 ? -3.132 -7.704 -9.858 1.00 89.69 93 ASP A CA 1
ATOM 734 C C . ASP A 1 93 ? -1.832 -6.946 -10.081 1.00 89.69 93 ASP A C 1
ATOM 736 O O . ASP A 1 93 ? -1.583 -5.905 -9.473 1.00 89.69 93 ASP A O 1
ATOM 740 N N . TYR A 1 94 ? -0.985 -7.462 -10.970 1.00 90.56 94 TYR A N 1
ATOM 741 C CA . TYR A 1 94 ? 0.235 -6.772 -11.352 1.00 90.56 94 TYR A CA 1
ATOM 742 C C . TYR A 1 94 ? -0.058 -5.462 -12.099 1.00 90.56 94 TYR A C 1
ATOM 744 O O . TYR A 1 94 ? 0.609 -4.451 -11.859 1.00 90.56 94 TYR A O 1
ATOM 752 N N . ILE A 1 95 ? -1.060 -5.465 -12.982 1.00 91.69 95 ILE A N 1
ATOM 753 C CA . ILE A 1 95 ? -1.519 -4.262 -13.686 1.00 91.69 95 ILE A CA 1
ATOM 754 C C . ILE A 1 95 ? -2.114 -3.265 -12.685 1.00 91.69 95 ILE A C 1
ATOM 756 O O . ILE A 1 95 ? -1.710 -2.102 -12.689 1.00 91.69 95 ILE A O 1
ATOM 760 N N . ASP A 1 96 ? -2.977 -3.713 -11.774 1.00 91.75 96 ASP A N 1
ATOM 761 C CA . ASP A 1 96 ? -3.581 -2.869 -10.738 1.00 91.75 96 ASP A CA 1
ATOM 762 C C . ASP A 1 96 ? -2.524 -2.268 -9.811 1.00 91.75 96 ASP A C 1
ATOM 764 O O . ASP A 1 96 ? -2.555 -1.071 -9.519 1.00 91.75 96 ASP A O 1
ATOM 768 N N . LYS A 1 97 ? -1.516 -3.057 -9.418 1.00 92.38 97 LYS A N 1
ATOM 769 C CA . LYS A 1 97 ? -0.349 -2.581 -8.667 1.00 92.38 97 LYS A CA 1
ATOM 770 C C . LYS A 1 97 ? 0.347 -1.440 -9.395 1.00 92.38 97 LYS A C 1
ATOM 772 O O . LYS A 1 97 ? 0.682 -0.421 -8.788 1.00 92.38 97 LYS A O 1
ATOM 777 N N . PHE A 1 98 ? 0.617 -1.627 -10.685 1.00 92.19 98 PHE A N 1
ATOM 778 C CA . PHE A 1 98 ? 1.290 -0.625 -11.501 1.00 92.19 98 PHE A CA 1
ATOM 779 C C . PHE A 1 98 ? 0.443 0.645 -11.634 1.00 92.19 98 PHE A C 1
ATOM 781 O O . PHE A 1 98 ? 0.964 1.736 -11.412 1.00 92.19 98 PHE A O 1
ATOM 788 N N . ILE A 1 99 ? -0.856 0.515 -11.911 1.00 91.75 99 ILE A N 1
ATOM 789 C CA . ILE A 1 99 ? -1.787 1.646 -12.019 1.00 91.75 99 ILE A CA 1
ATOM 790 C C . ILE A 1 99 ? -1.876 2.400 -10.691 1.00 91.75 99 ILE A C 1
ATOM 792 O O . ILE A 1 99 ? -1.743 3.623 -10.679 1.00 91.75 99 ILE A O 1
ATOM 796 N N . ALA A 1 100 ? -2.038 1.698 -9.568 1.00 91.19 100 ALA A N 1
ATOM 797 C CA . ALA A 1 100 ? -2.096 2.308 -8.244 1.00 91.19 100 ALA A CA 1
ATOM 798 C C . ALA A 1 100 ? -0.810 3.085 -7.935 1.00 91.19 100 ALA A C 1
ATOM 800 O O . ALA A 1 100 ? -0.870 4.245 -7.534 1.00 91.19 100 ALA A O 1
ATOM 801 N N . LYS A 1 101 ? 0.366 2.509 -8.212 1.00 92.38 101 LYS A N 1
ATOM 802 C CA . LYS A 1 101 ? 1.647 3.216 -8.055 1.00 92.38 101 LYS A CA 1
ATOM 803 C C . LYS A 1 101 ? 1.777 4.428 -8.972 1.00 92.38 101 LYS A C 1
ATOM 805 O O . LYS A 1 101 ? 2.223 5.482 -8.527 1.00 92.38 101 LYS A O 1
ATOM 810 N N . ALA A 1 102 ? 1.378 4.289 -10.232 1.00 92.38 102 ALA A N 1
ATOM 811 C CA . ALA A 1 102 ? 1.453 5.358 -11.217 1.00 92.38 102 ALA A CA 1
ATOM 812 C C . ALA A 1 102 ? 0.458 6.492 -10.939 1.00 92.38 102 ALA A C 1
ATOM 814 O O . ALA A 1 102 ? 0.749 7.631 -11.280 1.00 92.38 102 ALA A O 1
ATOM 815 N N . LYS A 1 103 ? -0.697 6.213 -10.324 1.00 91.62 103 LYS A N 1
ATOM 816 C CA . LYS A 1 103 ? -1.750 7.201 -10.042 1.00 91.62 103 LYS A CA 1
ATOM 817 C C . LYS A 1 103 ? -1.660 7.769 -8.627 1.00 91.62 103 LYS A C 1
ATOM 819 O O . LYS A 1 103 ? -1.620 8.982 -8.459 1.00 91.62 103 LYS A O 1
ATOM 824 N N . VAL A 1 104 ? -1.657 6.908 -7.612 1.00 89.62 104 VAL A N 1
ATOM 825 C CA . VAL A 1 104 ? -1.644 7.313 -6.197 1.00 89.62 104 VAL A CA 1
ATOM 826 C C . VAL A 1 104 ? -0.246 7.771 -5.804 1.00 89.62 104 VAL A C 1
ATOM 828 O O . VAL A 1 104 ? -0.091 8.886 -5.324 1.00 89.62 104 VAL A O 1
ATOM 831 N N . GLY A 1 105 ? 0.787 6.987 -6.127 1.00 90.44 105 GLY A N 1
ATOM 832 C CA . GLY A 1 105 ? 2.167 7.348 -5.793 1.00 90.44 105 GLY A CA 1
ATOM 833 C C . GLY A 1 105 ? 2.616 8.670 -6.427 1.00 90.44 105 GLY A C 1
ATOM 834 O O . GLY A 1 105 ? 3.265 9.481 -5.774 1.00 90.44 105 GLY A O 1
ATOM 835 N N . THR A 1 106 ? 2.232 8.942 -7.680 1.00 91.38 106 THR A N 1
ATOM 836 C CA . THR A 1 106 ? 2.543 10.235 -8.320 1.00 91.38 106 THR A CA 1
ATOM 837 C C . THR A 1 106 ? 1.759 11.392 -7.714 1.00 91.38 106 THR A C 1
ATOM 839 O O . THR A 1 106 ? 2.305 12.486 -7.586 1.00 91.38 106 THR A O 1
ATOM 842 N N . LYS A 1 107 ? 0.507 11.163 -7.301 1.00 93.50 107 LYS A N 1
ATOM 843 C CA . LYS A 1 107 ? -0.314 12.155 -6.604 1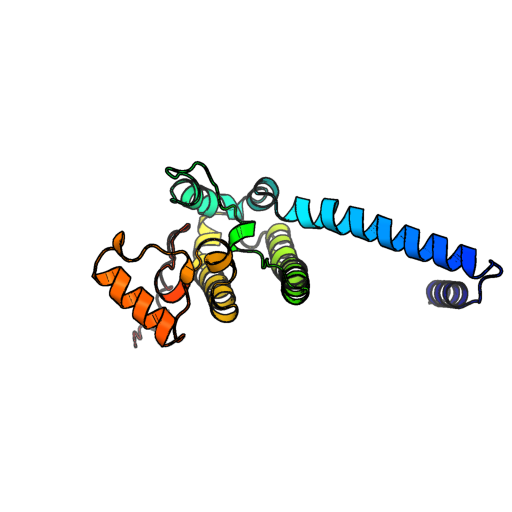.00 93.50 107 LYS A CA 1
ATOM 844 C C . LYS A 1 107 ? 0.262 12.502 -5.230 1.00 93.50 107 LYS A C 1
ATOM 846 O O . LYS A 1 107 ? 0.302 13.683 -4.888 1.00 93.50 107 LYS A O 1
ATOM 851 N N . ASP A 1 108 ? 0.748 11.514 -4.485 1.00 93.75 108 ASP A N 1
ATOM 852 C CA . ASP A 1 108 ? 1.394 11.731 -3.188 1.00 93.75 108 ASP A CA 1
ATOM 853 C C . ASP A 1 108 ? 2.680 12.551 -3.353 1.00 93.75 108 ASP A C 1
ATOM 855 O O . ASP A 1 108 ? 2.853 13.568 -2.682 1.00 93.75 108 ASP A O 1
ATOM 859 N N . ILE A 1 109 ? 3.527 12.195 -4.330 1.00 94.06 109 ILE A N 1
ATOM 860 C CA . ILE A 1 109 ? 4.734 12.969 -4.671 1.00 94.06 109 ILE A CA 1
ATOM 861 C C . ILE A 1 109 ? 4.368 14.399 -5.081 1.00 94.06 109 ILE A C 1
ATOM 863 O O . ILE A 1 109 ? 4.996 15.350 -4.624 1.00 94.06 109 ILE A O 1
ATOM 867 N N . TYR A 1 110 ? 3.346 14.573 -5.922 1.00 95.38 110 TYR A N 1
ATOM 868 C CA . TYR A 1 110 ? 2.886 15.893 -6.344 1.00 95.38 110 TYR A CA 1
ATOM 869 C C . TYR A 1 110 ? 2.461 16.751 -5.146 1.00 95.38 110 TYR A C 1
ATOM 871 O O . TYR A 1 110 ? 2.922 17.883 -5.011 1.00 95.38 110 TYR A O 1
ATOM 879 N N . HIS A 1 111 ? 1.626 16.223 -4.247 1.00 94.81 111 HIS A N 1
ATOM 880 C CA . HIS A 1 111 ? 1.153 16.983 -3.089 1.00 94.81 111 HIS A CA 1
ATOM 881 C C . HIS A 1 111 ? 2.253 17.277 -2.070 1.00 94.81 111 HIS A C 1
ATOM 883 O O . HIS A 1 111 ? 2.222 18.359 -1.476 1.00 94.81 111 HIS A O 1
ATOM 889 N N . HIS A 1 112 ? 3.218 16.369 -1.919 1.00 94.25 112 HIS A N 1
ATOM 890 C CA . HIS A 1 112 ? 4.417 16.590 -1.119 1.00 94.25 112 HIS A CA 1
ATOM 891 C C . HIS A 1 112 ? 5.260 17.739 -1.693 1.00 94.25 112 HIS A C 1
ATOM 893 O O . HIS A 1 112 ? 5.550 18.707 -0.994 1.00 94.25 112 HIS A O 1
ATOM 899 N N . LEU A 1 113 ? 5.574 17.698 -2.995 1.00 95.88 113 LEU A N 1
ATOM 900 C CA . LEU A 1 113 ? 6.361 18.741 -3.669 1.00 95.88 113 LEU A CA 1
ATOM 901 C C . LEU A 1 113 ? 5.663 20.107 -3.671 1.00 95.88 113 LEU A C 1
ATOM 903 O O . LEU A 1 113 ? 6.324 21.136 -3.562 1.00 95.88 113 LEU A O 1
ATOM 907 N N . MET A 1 114 ? 4.333 20.124 -3.774 1.00 95.56 114 MET A N 1
ATOM 908 C CA . MET A 1 114 ? 3.536 21.350 -3.688 1.00 95.56 114 MET A CA 1
ATOM 909 C C . MET A 1 114 ? 3.328 21.839 -2.247 1.00 95.56 114 MET A C 1
ATOM 911 O O . MET A 1 114 ? 2.745 22.904 -2.056 1.00 95.56 114 MET A O 1
ATOM 915 N N . GLY A 1 115 ? 3.760 21.078 -1.234 1.00 93.56 115 GLY A N 1
ATOM 916 C CA . GLY A 1 115 ? 3.587 21.434 0.175 1.00 93.56 115 GLY A CA 1
ATOM 917 C C . GLY A 1 115 ? 2.119 21.531 0.589 1.00 93.56 115 GLY A C 1
ATOM 918 O O . GLY A 1 115 ? 1.750 22.422 1.348 1.00 93.56 115 GLY A O 1
ATOM 919 N N . THR A 1 116 ? 1.263 20.644 0.070 1.00 92.31 116 THR A N 1
ATOM 920 C CA . THR A 1 116 ? -0.195 20.730 0.287 1.00 92.31 116 THR A CA 1
ATOM 921 C C . THR A 1 116 ? -0.559 20.499 1.761 1.00 92.31 116 THR A C 1
ATOM 923 O O . THR A 1 116 ? -1.456 21.159 2.285 1.00 92.31 116 THR A O 1
ATOM 926 N N . TYR A 1 117 ? 0.160 19.595 2.442 1.00 91.81 117 TYR A N 1
ATOM 927 C CA . TYR A 1 117 ? -0.055 19.228 3.850 1.00 91.81 117 TYR A CA 1
ATOM 9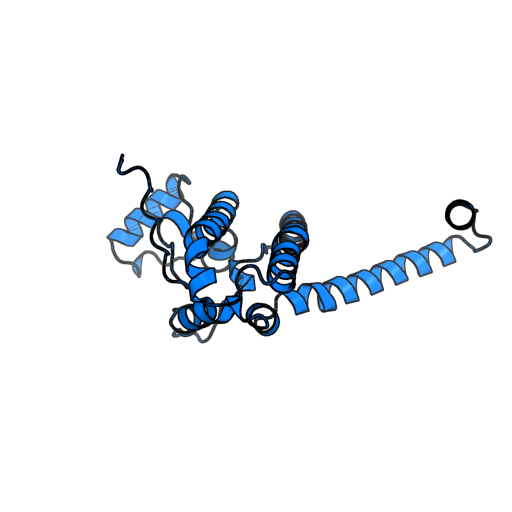28 C C . TYR A 1 117 ? 1.272 19.294 4.632 1.00 91.81 117 TYR A C 1
ATOM 930 O O . TYR A 1 117 ? 1.871 18.269 4.953 1.00 91.81 117 TYR A O 1
ATOM 938 N N . PRO A 1 118 ? 1.791 20.499 4.927 1.00 91.81 118 PRO A N 1
ATOM 939 C CA . PRO A 1 118 ? 3.134 20.658 5.490 1.00 91.81 118 PRO A CA 1
ATOM 940 C C . PRO A 1 118 ? 3.230 20.261 6.973 1.00 91.81 118 PRO A C 1
ATOM 942 O O . PRO A 1 118 ? 4.327 20.088 7.494 1.00 91.81 118 PRO A O 1
ATOM 945 N N . THR A 1 119 ? 2.100 20.134 7.672 1.00 93.75 119 THR A N 1
ATOM 946 C CA . THR A 1 119 ? 2.041 19.799 9.101 1.00 93.75 119 THR A CA 1
ATOM 947 C C . THR A 1 119 ? 0.997 18.721 9.361 1.00 93.75 119 THR A C 1
ATOM 949 O O . THR A 1 119 ? 0.051 18.567 8.585 1.00 93.75 119 THR A O 1
ATOM 952 N N . THR A 1 120 ? 1.126 18.011 10.487 1.00 91.50 120 THR A N 1
ATOM 953 C CA . THR A 1 120 ? 0.113 17.043 10.936 1.00 91.50 120 THR A CA 1
ATOM 954 C C . THR A 1 120 ? -1.266 17.688 11.034 1.00 91.50 120 THR A C 1
ATOM 956 O O . THR A 1 120 ? -2.226 17.127 10.532 1.00 91.50 120 THR A O 1
ATOM 959 N N . GLU A 1 121 ? -1.368 18.903 11.573 1.00 92.12 121 GLU A N 1
ATOM 960 C CA . GLU A 1 121 ? -2.639 19.634 11.661 1.00 92.12 121 GLU A CA 1
ATOM 961 C C . GLU A 1 121 ? -3.296 19.831 10.284 1.00 92.12 121 GLU A C 1
ATOM 963 O O . GLU A 1 121 ? -4.491 19.604 10.128 1.00 92.12 121 GLU A O 1
ATOM 968 N N . LYS A 1 122 ? -2.514 20.185 9.252 1.00 92.44 122 LYS A N 1
ATOM 969 C CA . LYS A 1 122 ? -3.021 20.319 7.876 1.00 92.44 122 LYS A CA 1
ATOM 970 C C . LYS A 1 122 ? -3.353 18.979 7.224 1.00 92.44 122 LYS A C 1
ATOM 972 O O . LYS A 1 122 ? -4.222 18.940 6.360 1.00 92.44 122 LYS A O 1
ATOM 977 N N . PHE A 1 123 ? -2.672 17.901 7.601 1.00 93.19 123 PHE A N 1
ATOM 978 C CA . 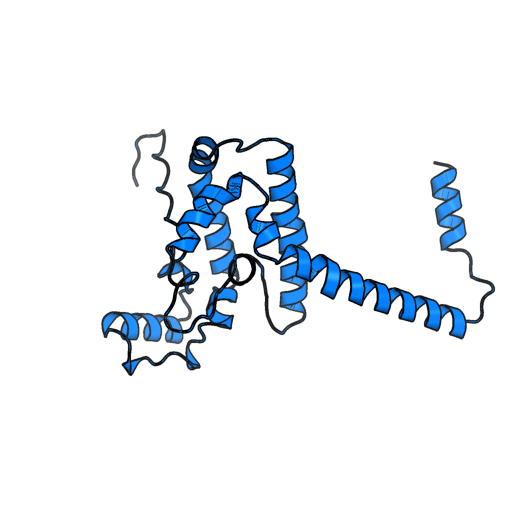PHE A 1 123 ? -3.038 16.555 7.167 1.00 93.19 123 PHE A CA 1
ATOM 979 C C . PHE A 1 123 ? -4.377 16.123 7.781 1.00 93.19 123 PHE A C 1
ATOM 981 O O . PHE A 1 123 ? -5.233 15.605 7.068 1.00 93.19 123 PHE A O 1
ATOM 988 N N . GLU A 1 124 ? -4.599 16.405 9.068 1.00 91.25 124 GLU A N 1
ATOM 989 C CA . GLU A 1 124 ? -5.839 16.056 9.771 1.00 91.25 124 GLU A CA 1
ATOM 990 C C . GLU A 1 124 ? -7.080 16.689 9.121 1.00 91.25 124 GLU A C 1
ATOM 992 O O . GLU A 1 124 ? -8.100 16.016 8.985 1.00 91.25 124 GLU A O 1
ATOM 997 N N . THR A 1 125 ? -6.992 17.917 8.587 1.00 91.44 125 THR A N 1
ATOM 998 C CA . THR A 1 125 ? -8.141 18.561 7.911 1.00 91.44 125 THR A CA 1
ATOM 999 C C . THR A 1 125 ? -8.599 17.852 6.634 1.00 91.44 125 THR A C 1
ATOM 1001 O O . THR A 1 125 ? -9.736 18.032 6.200 1.00 91.44 125 THR A O 1
ATOM 1004 N N . VAL A 1 126 ? -7.736 17.049 6.006 1.00 91.50 126 VAL A N 1
ATOM 1005 C CA . VAL A 1 126 ? -8.071 16.268 4.804 1.00 91.50 126 VAL A CA 1
ATOM 1006 C C . VAL A 1 126 ? -8.121 14.767 5.059 1.00 91.50 126 VAL A C 1
ATOM 1008 O O . VAL A 1 126 ? -8.469 14.010 4.147 1.00 91.50 126 VAL A O 1
ATOM 1011 N N . ARG A 1 127 ? -7.779 14.329 6.274 1.00 93.75 127 ARG A N 1
ATOM 1012 C CA . ARG A 1 127 ? -7.601 12.923 6.629 1.00 93.75 127 ARG A CA 1
ATOM 1013 C C . ARG A 1 127 ? -8.863 12.112 6.391 1.00 93.75 127 ARG A C 1
ATOM 1015 O O . ARG A 1 127 ? -8.759 11.027 5.829 1.00 93.75 127 ARG A O 1
ATOM 1022 N N . TYR A 1 128 ? -10.035 12.655 6.727 1.00 94.75 128 TYR A N 1
ATOM 1023 C CA . TYR A 1 128 ? -11.320 12.008 6.447 1.00 94.75 128 TYR A CA 1
ATOM 1024 C C . TYR A 1 128 ? -11.458 11.640 4.969 1.00 94.75 128 TYR A C 1
ATOM 1026 O O . TYR A 1 128 ? -11.591 10.467 4.628 1.00 94.75 128 TYR A O 1
ATOM 1034 N N . ARG A 1 129 ? -11.304 12.619 4.071 1.00 95.00 129 ARG A N 1
ATOM 1035 C CA . ARG A 1 129 ? -11.399 12.404 2.620 1.00 95.00 129 ARG A CA 1
ATOM 1036 C C . ARG A 1 129 ? -10.373 11.388 2.110 1.00 95.00 129 ARG A C 1
ATOM 1038 O O . ARG A 1 129 ? -10.703 10.566 1.259 1.00 95.00 129 ARG A O 1
ATOM 1045 N N . LEU A 1 130 ? -9.131 11.451 2.594 1.00 94.12 130 LEU A N 1
ATOM 1046 C CA . LEU A 1 130 ? -8.082 10.510 2.188 1.00 94.12 130 LEU A CA 1
ATOM 1047 C C . LEU A 1 130 ? -8.389 9.085 2.671 1.00 94.12 130 LEU A C 1
ATOM 1049 O O . LEU A 1 130 ? -8.290 8.143 1.887 1.00 94.12 130 LEU A O 1
ATOM 1053 N N . ALA A 1 131 ? -8.813 8.934 3.926 1.00 95.19 131 ALA A N 1
ATOM 1054 C CA . ALA A 1 131 ? -9.188 7.648 4.501 1.00 95.19 131 ALA A CA 1
ATOM 1055 C C . ALA A 1 131 ? -10.387 7.029 3.774 1.00 95.19 131 ALA A C 1
ATOM 1057 O O . ALA A 1 131 ? -10.337 5.846 3.446 1.00 95.19 131 ALA A O 1
ATOM 1058 N N . GLN A 1 132 ? -11.420 7.819 3.456 1.00 95.12 132 GLN A N 1
ATOM 1059 C CA . GLN A 1 132 ? -12.565 7.332 2.682 1.00 95.12 132 GLN A CA 1
ATOM 1060 C C . GLN A 1 132 ? -12.144 6.838 1.298 1.00 95.12 132 GLN A C 1
ATOM 1062 O O . GLN A 1 132 ? -12.548 5.748 0.910 1.00 95.12 132 GLN A O 1
ATOM 1067 N N . GLY A 1 133 ? -11.263 7.564 0.599 1.00 94.19 133 GLY A N 1
ATOM 1068 C CA . GLY A 1 133 ? -10.747 7.117 -0.698 1.00 94.19 133 GLY A CA 1
ATOM 1069 C C . GLY A 1 133 ? -10.019 5.771 -0.619 1.00 94.19 133 GLY A C 1
ATOM 1070 O O . GLY A 1 133 ? -10.231 4.904 -1.460 1.00 94.19 133 GLY A O 1
ATOM 1071 N N . ILE A 1 134 ? -9.203 5.552 0.417 1.00 93.38 134 ILE A N 1
ATOM 1072 C CA . ILE A 1 134 ? -8.538 4.256 0.622 1.00 93.38 134 ILE A CA 1
ATOM 1073 C C . ILE A 1 134 ? -9.542 3.153 0.973 1.00 93.38 134 ILE A C 1
ATOM 1075 O O . ILE A 1 134 ? -9.448 2.052 0.434 1.00 93.38 134 ILE A O 1
ATOM 1079 N N . LEU A 1 135 ? -10.503 3.426 1.859 1.00 94.88 135 LEU A N 1
ATOM 1080 C CA . LEU A 1 135 ? -11.524 2.449 2.237 1.00 94.88 135 LEU A CA 1
ATOM 1081 C C . LEU A 1 135 ? -12.408 2.068 1.046 1.00 94.88 135 LEU A C 1
ATOM 1083 O O . LEU A 1 135 ? -12.737 0.897 0.892 1.00 94.88 135 LEU A O 1
ATOM 1087 N N . GLU A 1 136 ? -12.767 3.024 0.193 1.00 95.25 136 GLU A N 1
ATOM 1088 C CA . GLU A 1 136 ? -13.514 2.783 -1.042 1.00 95.25 136 GLU A CA 1
ATOM 1089 C C . GLU A 1 136 ? -12.724 1.896 -2.010 1.00 95.25 136 GLU A C 1
ATOM 1091 O O . GLU A 1 136 ? -13.252 0.890 -2.478 1.00 95.25 136 GLU A O 1
ATOM 1096 N N . GLU A 1 137 ? -11.441 2.187 -2.237 1.00 92.62 137 GLU A N 1
ATOM 1097 C CA . GLU A 1 137 ? -10.564 1.354 -3.072 1.00 92.62 137 GLU A CA 1
ATOM 1098 C C . GLU A 1 137 ? -10.411 -0.069 -2.507 1.00 92.62 137 GLU A C 1
ATOM 1100 O O . GLU A 1 137 ? -10.420 -1.052 -3.253 1.00 92.62 137 GLU A O 1
ATOM 1105 N N . MET A 1 138 ? -10.309 -0.208 -1.181 1.00 94.00 138 MET A N 1
ATOM 1106 C CA . MET A 1 138 ? -10.293 -1.511 -0.511 1.00 94.00 138 MET A CA 1
ATOM 1107 C C . MET A 1 138 ? -11.634 -2.242 -0.654 1.00 94.00 138 MET A C 1
ATOM 1109 O O . MET A 1 138 ? -11.630 -3.453 -0.863 1.00 94.00 138 MET A O 1
ATOM 1113 N N . ARG A 1 139 ? -12.779 -1.550 -0.583 1.00 95.00 139 ARG A N 1
ATOM 1114 C CA . ARG A 1 139 ? -14.104 -2.152 -0.822 1.00 95.00 139 ARG A CA 1
ATOM 1115 C C . ARG A 1 139 ? -14.264 -2.598 -2.273 1.00 95.00 139 ARG A C 1
ATOM 1117 O O . ARG A 1 139 ? -14.674 -3.728 -2.517 1.00 95.00 139 ARG A O 1
ATOM 1124 N N . HIS A 1 140 ? -13.899 -1.743 -3.227 1.00 92.88 140 HIS A N 1
ATOM 1125 C CA . HIS A 1 140 ? -14.001 -2.019 -4.661 1.00 92.88 140 HIS A CA 1
ATOM 1126 C C . HIS A 1 140 ? -13.239 -3.290 -5.057 1.00 92.88 140 HIS A C 1
ATOM 1128 O O . HIS A 1 140 ? -13.668 -4.037 -5.932 1.00 92.88 140 HIS A O 1
ATOM 1134 N N . ARG A 1 141 ? -12.129 -3.570 -4.371 1.00 91.12 141 ARG A N 1
ATOM 1135 C CA . ARG A 1 141 ? -11.295 -4.754 -4.608 1.00 91.12 141 ARG A CA 1
ATOM 1136 C C . ARG A 1 141 ? -11.574 -5.886 -3.620 1.00 91.12 141 ARG A C 1
ATOM 1138 O O . ARG A 1 141 ? -10.714 -6.735 -3.414 1.00 91.12 141 ARG A O 1
ATOM 1145 N N . ASP A 1 142 ? -12.744 -5.878 -2.980 1.00 93.25 142 ASP A N 1
ATOM 1146 C CA . ASP A 1 142 ? -13.186 -6.879 -2.004 1.00 93.25 142 ASP A CA 1
ATOM 1147 C C . ASP A 1 142 ? -12.137 -7.177 -0.914 1.00 93.25 142 ASP A C 1
ATOM 1149 O O . ASP A 1 142 ? -11.921 -8.311 -0.502 1.00 93.25 142 ASP A O 1
ATOM 1153 N N . SER A 1 143 ? -11.425 -6.153 -0.439 1.00 94.75 143 SER A N 1
ATOM 1154 C CA . SER A 1 143 ? -10.361 -6.282 0.566 1.00 94.75 143 SER A CA 1
ATOM 1155 C C . SER A 1 143 ? -9.321 -7.359 0.217 1.00 94.75 143 SER A C 1
ATOM 1157 O O . SER A 1 143 ? -8.862 -8.095 1.096 1.00 94.75 143 SER A O 1
ATOM 1159 N N . LYS A 1 144 ? -8.960 -7.481 -1.067 1.00 93.25 144 LYS A N 1
ATOM 1160 C CA . LYS A 1 144 ? -8.037 -8.508 -1.568 1.00 93.25 144 LYS A CA 1
ATOM 1161 C C . LYS A 1 144 ? -6.716 -8.562 -0.795 1.00 93.25 144 LYS A C 1
ATOM 1163 O O . LYS A 1 144 ? -6.246 -9.654 -0.490 1.00 93.25 144 LYS A O 1
ATOM 1168 N N . GLU A 1 145 ? -6.168 -7.419 -0.394 1.00 93.12 145 GLU A N 1
ATOM 1169 C CA . GLU A 1 145 ? -4.973 -7.334 0.455 1.00 93.12 145 GLU A CA 1
ATOM 1170 C C . GLU A 1 145 ? -5.166 -7.999 1.809 1.00 93.12 145 GLU A C 1
ATOM 1172 O O . GLU A 1 145 ? -4.316 -8.768 2.253 1.00 93.12 145 GLU A O 1
ATOM 1177 N N . CYS A 1 146 ? -6.305 -7.744 2.457 1.00 95.19 146 CYS A N 1
ATOM 1178 C CA . CYS A 1 146 ? -6.636 -8.385 3.720 1.00 95.19 146 CYS A CA 1
ATOM 1179 C C . CYS A 1 146 ? -6.731 -9.896 3.514 1.00 95.19 146 CYS A C 1
ATOM 1181 O O . CYS A 1 146 ? -6.116 -10.656 4.255 1.00 95.19 146 CYS A O 1
ATOM 1183 N N . ARG A 1 147 ? -7.456 -10.332 2.476 1.00 93.38 147 ARG A N 1
ATOM 1184 C CA . ARG A 1 147 ? -7.712 -11.749 2.167 1.00 93.38 147 ARG A CA 1
ATOM 1185 C C . ARG A 1 147 ? -6.463 -12.522 1.758 1.00 93.38 147 ARG A C 1
ATOM 1187 O O . ARG A 1 147 ? -6.422 -13.733 1.963 1.00 93.38 147 ARG A O 1
ATOM 1194 N N . PHE A 1 148 ? -5.450 -11.841 1.224 1.00 92.38 148 PHE A N 1
ATOM 1195 C CA . PHE A 1 148 ? -4.171 -12.456 0.874 1.00 92.38 148 PHE A CA 1
ATOM 1196 C C . PHE A 1 148 ? -3.506 -13.118 2.089 1.00 92.38 148 PHE A C 1
ATOM 1198 O O . PHE A 1 148 ? -2.949 -14.208 1.967 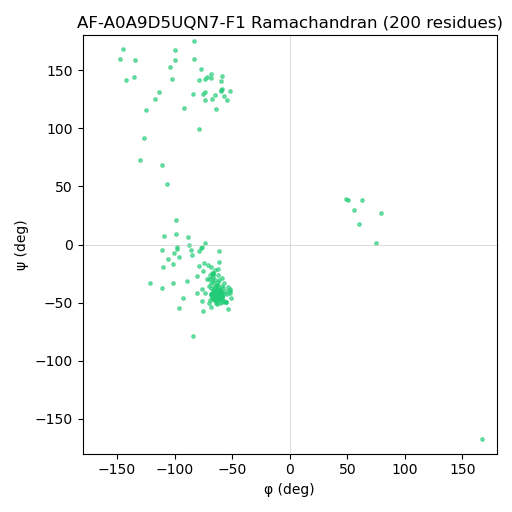1.00 92.38 148 PHE A O 1
ATOM 1205 N N . CYS A 1 149 ? -3.632 -12.499 3.268 1.00 92.81 149 CYS A N 1
ATOM 1206 C CA . CYS A 1 149 ? -3.150 -13.046 4.540 1.00 92.81 149 CYS A CA 1
ATOM 1207 C C . CYS A 1 149 ? -4.278 -13.662 5.393 1.00 92.81 149 CYS A C 1
ATOM 1209 O O . CYS A 1 149 ? -4.060 -14.643 6.102 1.00 92.81 149 CYS A O 1
ATOM 1211 N N . HIS A 1 150 ? -5.491 -13.109 5.322 1.00 93.31 150 HIS A N 1
ATOM 1212 C CA . HIS A 1 150 ? -6.668 -13.486 6.108 1.00 93.31 150 HIS A CA 1
ATOM 121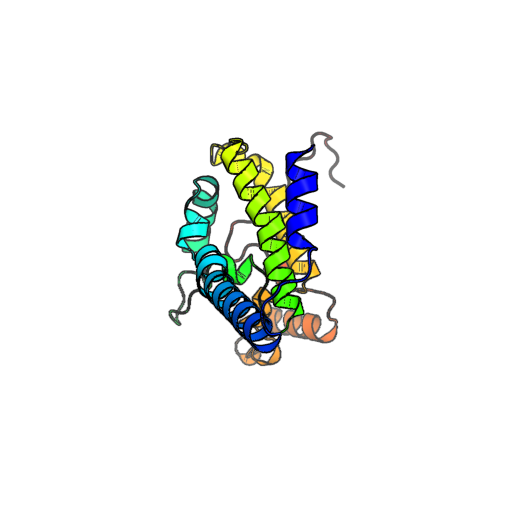3 C C . HIS A 1 150 ? -7.737 -14.146 5.234 1.00 93.31 150 HIS A C 1
ATOM 1215 O O . HIS A 1 150 ? -8.820 -13.601 5.012 1.00 93.31 150 HIS A O 1
ATOM 1221 N N . ASN A 1 151 ? -7.440 -15.343 4.739 1.00 91.94 151 ASN A N 1
ATOM 1222 C CA . ASN A 1 151 ? -8.395 -16.110 3.949 1.00 91.94 151 ASN A CA 1
ATOM 1223 C C . ASN A 1 151 ? -9.481 -16.721 4.853 1.00 91.94 151 ASN A C 1
ATOM 1225 O O . ASN A 1 151 ? -9.166 -17.394 5.835 1.00 91.94 151 ASN A O 1
ATOM 1229 N N . PHE A 1 152 ? -10.750 -16.521 4.488 1.00 91.62 152 PHE A N 1
ATOM 1230 C CA . PHE A 1 152 ? -11.909 -17.110 5.157 1.00 91.62 152 PHE A CA 1
ATOM 1231 C C . PHE A 1 152 ? -11.813 -18.632 5.335 1.00 91.62 152 PHE A C 1
ATOM 1233 O O . PHE A 1 152 ? -12.140 -19.131 6.408 1.00 91.62 152 PHE A O 1
ATOM 1240 N N . GLU A 1 153 ? -11.299 -19.359 4.343 1.00 91.44 153 GLU A N 1
ATOM 1241 C CA . GLU A 1 153 ? -11.141 -20.821 4.385 1.00 91.44 153 GLU A CA 1
ATOM 1242 C C . GLU A 1 153 ? -10.106 -21.278 5.423 1.00 91.44 153 GLU A C 1
ATOM 1244 O O . GLU A 1 153 ? -10.176 -22.393 5.936 1.00 91.44 153 GLU A O 1
ATOM 1249 N N . ALA A 1 154 ? -9.148 -20.408 5.753 1.00 93.25 154 ALA A N 1
ATOM 1250 C CA . ALA A 1 154 ? -8.088 -20.677 6.720 1.00 93.25 154 ALA A CA 1
ATOM 1251 C C . ALA A 1 154 ? -8.392 -20.108 8.118 1.00 93.25 154 ALA A C 1
ATOM 1253 O O . ALA A 1 154 ? -7.617 -20.314 9.058 1.00 93.25 154 ALA A O 1
ATOM 1254 N N . MET A 1 155 ? -9.503 -19.383 8.289 1.00 93.25 155 MET A N 1
ATOM 1255 C CA . MET A 1 155 ? -9.901 -18.860 9.592 1.00 93.25 155 MET A CA 1
ATOM 1256 C C . MET A 1 155 ? -10.430 -19.982 10.484 1.00 93.25 155 MET A C 1
ATOM 1258 O O . MET A 1 155 ? -11.411 -20.651 10.172 1.00 93.25 155 MET A O 1
ATOM 1262 N N . ASN A 1 156 ? -9.841 -20.135 11.668 1.00 94.69 156 ASN A N 1
ATOM 1263 C CA . ASN A 1 156 ? -10.394 -21.025 12.680 1.00 94.69 156 ASN A CA 1
ATOM 1264 C C . ASN A 1 156 ? -11.570 -20.334 13.395 1.00 94.69 156 ASN A C 1
ATOM 1266 O O . ASN A 1 156 ? -11.354 -19.521 14.295 1.00 94.69 156 ASN A O 1
ATOM 1270 N N . LEU A 1 157 ? -12.803 -20.655 12.988 1.00 92.31 157 LEU A N 1
ATOM 1271 C CA . LEU A 1 157 ? -14.027 -20.093 13.574 1.00 92.31 157 LEU A CA 1
ATOM 1272 C C . LEU A 1 157 ? -14.252 -20.527 15.031 1.00 92.31 157 LEU A C 1
ATOM 1274 O O . LEU A 1 157 ? -14.839 -19.776 15.799 1.00 92.31 157 LEU A O 1
ATOM 1278 N N . GLU A 1 158 ? -13.769 -21.699 15.443 1.00 93.94 158 GLU A N 1
ATOM 1279 C CA . GLU A 1 158 ? -13.941 -22.194 16.819 1.00 93.94 158 GLU A CA 1
ATOM 1280 C C . GLU A 1 158 ? -13.158 -21.363 17.841 1.00 93.94 158 GLU A C 1
ATOM 1282 O O . GLU A 1 158 ? -13.520 -21.308 19.012 1.00 93.94 158 GLU A O 1
ATOM 1287 N N . LYS A 1 159 ? -12.092 -20.689 17.394 1.00 95.38 159 LYS A N 1
ATOM 1288 C CA . LYS A 1 159 ? -11.283 -19.782 18.220 1.00 95.38 159 LYS A CA 1
ATOM 1289 C C . LYS A 1 159 ? -11.791 -18.338 18.230 1.00 95.38 159 LYS A C 1
ATOM 1291 O O . LYS A 1 159 ? -11.102 -17.466 18.753 1.00 95.38 159 LYS A O 1
ATOM 1296 N N . GLN A 1 160 ? -12.943 -18.066 17.624 1.00 94.31 160 GLN A N 1
ATOM 1297 C CA . GLN A 1 160 ? -13.532 -16.732 17.571 1.00 94.31 160 GLN A CA 1
ATOM 1298 C C . GLN A 1 160 ? -14.701 -16.608 18.548 1.00 94.31 160 GLN A C 1
ATOM 1300 O O . GLN A 1 160 ? -15.410 -17.571 18.831 1.00 94.31 160 GLN A O 1
ATOM 1305 N N . GLU A 1 161 ? -14.952 -15.383 19.004 1.00 96.56 161 GLU A N 1
ATOM 1306 C CA . GLU A 1 161 ? -16.165 -15.058 19.751 1.00 96.56 161 GLU A CA 1
ATOM 1307 C C . GLU A 1 161 ? -17.423 -15.372 18.930 1.00 96.56 161 GLU A C 1
ATOM 1309 O O . GLU A 1 161 ? -17.468 -15.145 17.717 1.00 96.56 161 GLU A O 1
ATOM 1314 N N . LYS A 1 162 ? -18.494 -15.825 19.594 1.00 96.50 162 LYS A N 1
ATOM 1315 C CA . LYS A 1 162 ? -19.746 -16.242 18.930 1.00 96.50 162 LYS A CA 1
ATOM 1316 C C . LYS A 1 162 ? -20.315 -15.164 17.996 1.00 96.50 162 LYS A C 1
ATOM 1318 O O . LYS A 1 162 ? -20.855 -15.471 16.934 1.00 96.50 162 LYS A O 1
ATOM 1323 N N . SER A 1 163 ? -20.184 -13.893 18.379 1.00 95.44 163 SER A N 1
ATOM 1324 C CA . SER A 1 163 ? -20.615 -12.752 17.565 1.00 95.44 163 SER A CA 1
ATOM 1325 C C . SER A 1 163 ? -19.791 -12.601 16.280 1.00 95.44 163 SER A C 1
ATOM 1327 O O . SER A 1 163 ? -20.365 -12.342 15.222 1.00 95.44 163 SER A O 1
ATOM 1329 N N . ALA A 1 164 ? -18.472 -12.802 16.350 1.00 94.94 164 ALA A N 1
ATOM 1330 C CA . ALA A 1 164 ? -17.572 -12.759 15.203 1.00 94.94 164 ALA A CA 1
ATOM 1331 C C . ALA A 1 164 ? -17.831 -13.935 14.254 1.00 94.94 164 ALA A C 1
ATOM 1333 O O . ALA A 1 164 ? -17.966 -13.712 13.054 1.00 94.94 164 ALA A O 1
ATOM 1334 N N . VAL A 1 165 ? -18.032 -15.150 14.784 1.00 95.62 165 VAL A N 1
ATOM 1335 C CA . VAL A 1 165 ? -18.395 -16.330 13.978 1.00 95.62 165 VAL A CA 1
ATOM 1336 C C . VAL A 1 165 ? -19.645 -16.064 13.146 1.00 95.62 165 VAL A C 1
ATOM 1338 O O . VAL A 1 165 ? -19.644 -16.299 11.940 1.00 95.62 165 VAL A O 1
ATOM 1341 N N . ASN A 1 166 ? -20.706 -15.539 13.764 1.00 95.25 166 ASN A N 1
ATOM 1342 C CA . ASN A 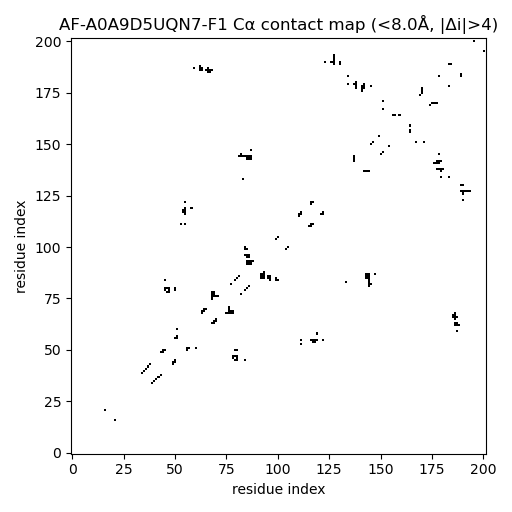1 166 ? -21.956 -15.252 13.060 1.00 95.25 166 ASN A CA 1
ATOM 1343 C C . ASN A 1 166 ? -21.772 -14.194 11.962 1.00 95.25 166 ASN A C 1
ATOM 1345 O O . ASN A 1 166 ? -22.326 -14.334 10.871 1.00 95.25 166 ASN A O 1
ATOM 1349 N N . LYS A 1 167 ? -20.984 -13.144 12.230 1.00 95.44 167 LYS A N 1
ATOM 1350 C CA . LYS A 1 167 ? -20.694 -12.088 11.248 1.00 95.44 167 LYS A CA 1
ATOM 1351 C C . LYS A 1 167 ? -19.851 -12.609 10.086 1.00 95.44 167 LYS A C 1
ATOM 1353 O O . LYS A 1 167 ? -20.209 -12.353 8.941 1.00 95.44 167 LYS A O 1
ATOM 1358 N N . HIS A 1 168 ? -18.791 -13.368 10.361 1.00 95.94 168 HIS A N 1
ATOM 1359 C CA . HIS A 1 168 ? -17.962 -13.964 9.317 1.00 95.94 168 HIS A CA 1
ATOM 1360 C C . HIS A 1 168 ? -18.748 -14.971 8.480 1.00 95.94 168 HIS A C 1
ATOM 1362 O O . HIS A 1 168 ? -18.687 -14.890 7.259 1.00 95.94 168 HIS A O 1
ATOM 1368 N N . LYS A 1 169 ? -19.546 -15.860 9.094 1.00 93.94 169 LYS A N 1
ATOM 1369 C CA . LYS A 1 169 ? -20.426 -16.781 8.351 1.00 93.94 169 LYS A CA 1
ATOM 1370 C C . LYS A 1 169 ? -21.372 -16.036 7.424 1.00 93.94 169 LYS A C 1
ATOM 1372 O O . LYS A 1 169 ? -21.400 -16.323 6.235 1.00 93.94 169 LYS A O 1
ATOM 1377 N N . ARG A 1 170 ? -22.058 -15.009 7.932 1.00 93.94 170 ARG A N 1
ATOM 1378 C CA . ARG A 1 170 ? -22.931 -14.178 7.100 1.00 93.94 170 ARG A CA 1
ATOM 1379 C C . ARG A 1 170 ? -22.165 -13.521 5.945 1.00 93.94 170 ARG A C 1
ATOM 1381 O O . ARG A 1 170 ? -22.674 -13.518 4.831 1.00 93.94 170 ARG A O 1
ATOM 1388 N N . ALA A 1 171 ? -20.992 -12.943 6.205 1.00 93.56 171 ALA A N 1
ATOM 1389 C CA . ALA A 1 171 ? -20.191 -12.289 5.170 1.00 93.56 171 ALA A CA 1
ATOM 1390 C C . ALA A 1 171 ? -19.737 -13.285 4.089 1.00 93.56 171 ALA A C 1
ATOM 1392 O O . ALA A 1 171 ? -19.799 -12.961 2.908 1.00 93.56 171 ALA A O 1
ATOM 1393 N N . MET A 1 172 ? -19.352 -14.504 4.483 1.00 91.94 172 MET A N 1
ATOM 1394 C CA . MET A 1 172 ? -19.007 -15.596 3.566 1.00 91.94 172 MET A CA 1
ATOM 1395 C C . MET A 1 172 ? -20.206 -16.068 2.735 1.00 91.94 172 MET A C 1
ATOM 1397 O O . MET A 1 172 ? -20.062 -16.308 1.543 1.00 91.94 172 MET A O 1
ATOM 1401 N N . GLU A 1 173 ? -21.384 -16.193 3.347 1.00 93.56 173 GLU A N 1
ATOM 1402 C CA . GLU A 1 173 ? -22.599 -16.679 2.679 1.00 93.56 173 GLU A CA 1
ATOM 1403 C C . GLU A 1 173 ? -23.205 -15.645 1.726 1.00 93.56 173 GLU A C 1
ATOM 1405 O O . GLU A 1 173 ? -23.663 -15.994 0.641 1.00 93.56 173 GLU A O 1
ATOM 1410 N N . LYS A 1 174 ? -23.250 -14.372 2.137 1.00 94.75 174 LYS A N 1
ATOM 1411 C CA . LYS A 1 174 ? -23.899 -13.311 1.359 1.00 94.75 174 LYS A CA 1
ATOM 1412 C C . LYS A 1 174 ? -22.970 -12.628 0.366 1.00 94.75 174 LYS A C 1
ATOM 1414 O O . LYS A 1 174 ? -23.458 -12.130 -0.642 1.00 94.75 174 LYS A O 1
ATOM 1419 N N . GLY A 1 175 ? -21.678 -12.525 0.680 1.00 91.25 175 GLY A N 1
ATOM 1420 C CA . GLY A 1 175 ? -20.728 -11.745 -0.117 1.00 91.25 175 GLY A CA 1
ATOM 1421 C C . GLY A 1 175 ? -21.074 -10.252 -0.217 1.00 91.25 175 GLY A C 1
ATOM 1422 O O . GLY A 1 175 ? -20.573 -9.574 -1.105 1.00 91.25 175 GLY A O 1
ATOM 1423 N N . ASP A 1 176 ? -21.935 -9.727 0.668 1.00 92.56 176 ASP A N 1
ATOM 1424 C CA . ASP A 1 176 ? -22.420 -8.335 0.655 1.00 92.56 176 ASP A CA 1
ATOM 1425 C C . ASP A 1 176 ? -21.507 -7.366 1.425 1.00 92.56 176 ASP A C 1
ATOM 1427 O O . ASP A 1 176 ? -21.819 -6.177 1.549 1.00 92.56 176 ASP A O 1
ATOM 1431 N N . LYS A 1 177 ? -20.415 -7.883 2.001 1.00 95.00 177 LYS A N 1
ATOM 1432 C CA . LYS A 1 177 ? -19.479 -7.149 2.852 1.00 95.00 177 LYS A CA 1
ATOM 1433 C C . LYS A 1 177 ? -18.041 -7.580 2.603 1.00 95.00 177 LYS A C 1
ATOM 1435 O O . LYS A 1 177 ? -17.730 -8.762 2.476 1.00 95.00 177 LYS A O 1
ATOM 1440 N N . THR A 1 178 ? -17.172 -6.589 2.643 1.00 95.75 178 THR A N 1
ATOM 1441 C CA . THR A 1 178 ? -15.718 -6.675 2.586 1.00 95.75 178 THR A CA 1
ATOM 1442 C C . THR A 1 178 ? -15.128 -6.570 3.996 1.00 95.75 178 THR A C 1
ATOM 1444 O O . THR A 1 178 ? -15.815 -6.204 4.956 1.00 95.75 178 THR A O 1
ATOM 1447 N N . CYS A 1 179 ? -13.839 -6.876 4.159 1.00 95.88 179 CYS A N 1
ATOM 1448 C CA . CYS A 1 179 ? -13.186 -6.857 5.471 1.00 95.88 179 CYS A CA 1
ATOM 1449 C C . CYS A 1 179 ? -13.257 -5.466 6.125 1.00 95.88 179 CYS A C 1
ATOM 1451 O O . CYS A 1 179 ? -13.536 -5.353 7.320 1.00 95.88 179 CYS A O 1
ATOM 1453 N N . VAL A 1 180 ? -13.072 -4.408 5.331 1.00 96.38 180 VAL A N 1
ATOM 1454 C CA . VAL A 1 180 ? -13.056 -3.012 5.798 1.00 96.38 180 VAL A CA 1
ATOM 1455 C C . VAL A 1 180 ? -14.444 -2.427 6.088 1.00 96.38 180 VAL A C 1
ATOM 1457 O O . VAL A 1 180 ? -14.546 -1.300 6.565 1.00 96.38 180 VAL A O 1
ATOM 1460 N N . ASP A 1 181 ? -15.529 -3.169 5.843 1.00 95.81 181 ASP A N 1
ATOM 1461 C CA . ASP A 1 181 ? -16.876 -2.771 6.283 1.00 95.81 181 ASP A CA 1
ATOM 1462 C C . ASP A 1 181 ? -17.089 -2.974 7.787 1.00 95.81 181 ASP A C 1
ATOM 1464 O O . ASP A 1 181 ? -17.970 -2.358 8.378 1.00 95.81 181 ASP A O 1
ATOM 1468 N N . CYS A 1 182 ? -16.308 -3.859 8.408 1.00 95.38 182 CYS A N 1
ATOM 1469 C CA . CYS A 1 182 ? -16.369 -4.131 9.847 1.00 95.38 182 CYS A CA 1
ATOM 1470 C C . CYS A 1 182 ? -15.033 -3.865 10.544 1.00 95.38 182 CYS A C 1
ATOM 1472 O O . CYS A 1 182 ? -15.018 -3.445 11.698 1.00 95.38 182 CYS A O 1
ATOM 1474 N N . HIS A 1 183 ? -13.920 -4.099 9.852 1.00 94.75 183 HIS A N 1
ATOM 1475 C CA . HIS A 1 183 ? -12.570 -3.882 10.352 1.00 94.75 183 HIS A CA 1
ATOM 1476 C C . HIS A 1 183 ? -11.947 -2.648 9.694 1.00 94.75 183 HIS A C 1
ATOM 1478 O O . HIS A 1 183 ? -10.862 -2.690 9.122 1.00 94.75 183 HIS A O 1
ATOM 1484 N N . SER A 1 184 ? -12.657 -1.527 9.740 1.00 92.44 184 SER A N 1
ATOM 1485 C CA . SER A 1 184 ? -12.085 -0.221 9.429 1.00 92.44 184 SER A CA 1
ATOM 1486 C C . SER A 1 184 ? -11.275 0.281 10.630 1.00 92.44 184 SER A C 1
ATOM 1488 O O . SER A 1 184 ? -11.685 0.091 11.772 1.00 92.44 184 SER A O 1
ATOM 1490 N N . GLY A 1 185 ? -10.130 0.922 10.384 1.00 91.31 185 GLY A N 1
ATOM 1491 C CA . GLY A 1 185 ? -9.302 1.493 11.454 1.00 91.31 185 GLY A CA 1
ATOM 1492 C C . GLY A 1 185 ? -8.420 0.501 12.221 1.00 91.31 185 GLY A C 1
ATOM 1493 O O . GLY A 1 185 ? -8.108 0.727 13.383 1.00 91.31 185 GLY A O 1
ATOM 1494 N N . ILE A 1 186 ? -8.020 -0.615 11.598 1.00 92.75 186 ILE A N 1
ATOM 1495 C CA . ILE A 1 186 ? -7.191 -1.644 12.261 1.00 92.75 186 ILE A CA 1
ATOM 1496 C C . ILE A 1 186 ? -5.772 -1.139 12.562 1.00 92.75 186 ILE A C 1
ATOM 1498 O O . ILE A 1 186 ? -5.179 -1.518 13.569 1.00 92.75 186 ILE A O 1
ATOM 1502 N N . ALA A 1 187 ? -5.204 -0.346 11.651 1.00 93.94 187 ALA A N 1
ATOM 1503 C CA . ALA A 1 187 ? -3.833 0.158 11.748 1.00 93.94 187 ALA A CA 1
ATOM 1504 C C . ALA A 1 187 ? -3.757 1.666 12.015 1.00 93.94 187 ALA A C 1
ATOM 1506 O O . ALA A 1 187 ? -2.723 2.158 12.450 1.00 93.94 187 ALA A O 1
ATOM 1507 N N . HIS A 1 188 ? -4.839 2.390 11.740 1.00 95.44 188 HIS A N 1
ATOM 1508 C CA . HIS A 1 188 ? -4.898 3.841 11.839 1.00 95.44 188 HIS A CA 1
ATOM 1509 C C . HIS A 1 188 ? -6.194 4.244 12.524 1.00 95.44 188 HIS A C 1
ATOM 1511 O O . HIS A 1 188 ? -7.235 3.626 12.290 1.00 95.44 188 HIS A O 1
ATOM 1517 N N . LYS A 1 189 ? -6.153 5.306 13.326 1.00 92.12 189 LYS A N 1
ATOM 1518 C CA . LYS A 1 189 ? -7.351 5.893 13.918 1.00 92.12 189 LYS A CA 1
ATOM 1519 C C . LYS A 1 189 ? -8.288 6.338 12.795 1.00 92.12 189 LYS A C 1
ATOM 1521 O O . LYS A 1 189 ? -7.856 7.000 11.843 1.00 92.12 189 LYS A O 1
ATOM 1526 N N . LEU A 1 190 ? -9.563 5.971 12.904 1.00 90.56 190 LEU A N 1
ATOM 1527 C CA . LEU A 1 190 ? -10.572 6.472 11.981 1.00 90.56 190 LEU A CA 1
ATOM 1528 C C . LEU A 1 190 ? -10.754 7.975 12.204 1.00 90.56 190 LEU A C 1
ATOM 1530 O O . LEU A 1 190 ? -10.970 8.382 13.346 1.00 90.56 190 LEU A O 1
ATOM 1534 N N . PRO A 1 191 ? -10.618 8.793 11.148 1.00 90.19 191 PRO A N 1
ATOM 1535 C CA . PRO A 1 191 ? -10.914 10.210 11.246 1.00 90.19 191 PRO A CA 1
ATOM 1536 C C . PRO A 1 191 ? -12.416 10.413 11.432 1.00 90.19 191 PRO A C 1
ATOM 1538 O O . PRO A 1 191 ? -13.220 9.705 10.819 1.00 90.19 191 PRO A O 1
ATOM 1541 N N . ASP A 1 192 ? -12.767 11.405 12.241 1.00 87.88 192 ASP A N 1
ATOM 1542 C CA . ASP A 1 192 ? -14.147 11.843 12.392 1.00 87.88 192 ASP A CA 1
ATOM 1543 C C . ASP A 1 192 ? -14.627 12.499 11.091 1.00 87.88 192 ASP A C 1
ATOM 1545 O O . ASP A 1 192 ? -13.850 13.123 10.355 1.00 87.88 192 ASP A O 1
ATOM 1549 N N . GLU A 1 193 ? -15.911 12.327 10.788 1.00 87.44 193 GLU A N 1
ATOM 1550 C CA . GLU A 1 193 ? -16.537 13.059 9.696 1.00 87.44 193 GLU A CA 1
ATOM 1551 C C . GLU A 1 193 ? -16.537 14.554 10.042 1.00 87.44 193 GLU A C 1
ATOM 1553 O O . GLU A 1 193 ? -16.932 14.918 11.153 1.00 87.44 193 GLU A O 1
ATOM 1558 N N . PRO A 1 194 ? -16.056 15.435 9.144 1.00 82.06 194 PRO A N 1
ATOM 1559 C CA . PRO A 1 194 ? -16.095 16.863 9.403 1.00 82.06 194 PRO A CA 1
ATOM 1560 C C . PRO A 1 194 ? -17.543 17.307 9.598 1.00 82.06 194 PRO A C 1
ATOM 1562 O O . PRO A 1 194 ? -18.415 16.961 8.800 1.00 82.06 194 PRO A O 1
ATOM 1565 N N . GLU A 1 195 ? -17.789 18.096 10.645 1.00 74.19 195 GLU A N 1
ATOM 1566 C CA . GLU A 1 195 ? -19.105 18.683 10.878 1.00 74.19 195 GLU A CA 1
ATOM 1567 C C . GLU A 1 195 ? -19.542 19.453 9.627 1.00 74.19 195 GLU A C 1
ATOM 1569 O O . GLU A 1 195 ? -18.820 20.322 9.126 1.00 74.19 195 GLU A O 1
ATOM 1574 N N . SER A 1 196 ? -20.718 19.116 9.090 1.00 60.94 196 SER A N 1
ATOM 1575 C CA . SER A 1 196 ? -21.289 19.847 7.963 1.00 60.94 196 SER A CA 1
ATOM 1576 C C . SER A 1 196 ? -21.434 21.318 8.356 1.00 60.94 196 SER A C 1
ATOM 1578 O O . SER A 1 196 ? -22.078 21.619 9.364 1.00 60.94 196 SER A O 1
ATOM 1580 N N . SER A 1 197 ? -20.917 22.240 7.544 1.00 54.25 197 SER A N 1
ATOM 1581 C CA . SER A 1 197 ? -21.074 23.687 7.759 1.00 54.25 197 SER A CA 1
ATOM 1582 C C . SER A 1 197 ? -22.532 24.164 7.725 1.00 54.25 197 SER A C 1
ATOM 1584 O O . SER A 1 197 ? -22.799 25.329 8.011 1.00 54.25 197 SER A O 1
ATOM 1586 N N . ASP A 1 198 ? -23.470 23.273 7.398 1.00 52.94 198 ASP A N 1
ATOM 1587 C CA . ASP A 1 198 ? -24.854 23.614 7.083 1.00 52.94 198 ASP A CA 1
ATOM 1588 C C . ASP A 1 198 ? -25.848 23.178 8.171 1.00 52.94 198 ASP A C 1
ATOM 1590 O O . ASP A 1 198 ? -27.057 23.320 7.988 1.00 52.94 198 ASP A O 1
ATOM 1594 N N . GLY A 1 199 ? -25.370 22.681 9.321 1.00 43.94 199 GLY A N 1
ATOM 1595 C CA . GLY A 1 199 ? -26.220 22.434 10.493 1.00 43.94 199 GLY A CA 1
ATOM 1596 C C . GLY A 1 199 ? -27.418 21.514 10.221 1.00 43.94 199 GLY A C 1
ATOM 1597 O O . GLY A 1 199 ? -28.466 21.663 10.848 1.00 43.94 199 GLY A O 1
ATOM 1598 N N . LYS A 1 200 ? -27.286 20.585 9.269 1.00 41.50 200 LYS A N 1
ATOM 1599 C CA . LYS A 1 200 ? -28.296 19.570 8.972 1.00 41.50 200 LYS A CA 1
ATOM 1600 C C . LYS A 1 200 ? -27.641 18.203 9.025 1.00 41.50 200 LYS A C 1
ATOM 1602 O O . LYS A 1 200 ? -27.092 17.718 8.045 1.00 41.50 200 LYS A O 1
ATOM 1607 N N . THR A 1 201 ? -27.708 17.615 10.210 1.00 41.47 201 THR A N 1
ATOM 1608 C CA . THR A 1 201 ? -27.648 16.169 10.392 1.00 41.47 201 THR A CA 1
ATOM 1609 C C . THR A 1 201 ? -28.876 15.562 9.710 1.00 41.47 201 THR A C 1
ATOM 1611 O O . THR A 1 201 ? -30.000 15.887 10.106 1.00 41.47 201 THR A O 1
ATOM 1614 N N . GLU A 1 202 ? -28.672 14.738 8.684 1.00 34.53 202 GLU A N 1
ATOM 1615 C CA . GLU A 1 202 ? -29.660 13.733 8.259 1.00 34.53 202 GLU A CA 1
ATOM 1616 C C . GLU A 1 202 ? -29.556 12.477 9.133 1.00 34.53 202 GLU A C 1
ATOM 1618 O O . GLU A 1 202 ? -28.423 12.126 9.537 1.00 34.53 202 GLU A O 1
#